Protein AF-0000000065977553 (afdb_homodimer)

Foldseek 3Di:
DPDPPPPPPPPPPPPPPPPPPPPPPPDPPPVPPVPCVVPPPPPLVCCQVVPPQPADQASPCRDRDNDNLPDADPCLQFWAWAAEPVGDIDIDGQWDDPDPVSNVQCSDNPRNNVDDDPPTCGNVVVRCVVVVVD/DDDPDDPDDDDPPPVPPPPPDPPDPPDDPDDPPVVCVVPPPPPLVCCQVVPPQPADQASPCRDRDNDNLPDADPCLQFWAWAAEPVGDIDIDGQWDDPDPVSNVQCSDNPRNNVDDDPPTCGNVVVRCVVVVVD

Solvent-accessible surface area (backbone atoms only — not comparable to full-atom values): 17201 Å² total; per-residue (Å²): 134,86,81,79,78,77,80,77,76,77,78,80,75,76,75,75,76,74,75,78,73,74,74,73,71,65,72,78,61,67,79,68,57,81,50,73,69,62,68,78,65,60,53,52,39,50,51,64,72,68,51,84,53,88,62,28,63,30,82,72,58,64,46,59,34,78,44,77,82,64,51,74,54,65,48,59,92,54,33,32,61,27,78,43,94,85,64,49,74,46,70,42,65,52,70,88,67,90,47,67,67,58,48,52,38,53,68,32,88,64,54,20,38,67,34,68,53,88,96,45,74,39,36,35,43,52,50,34,42,73,70,62,76,98,142,77,91,69,87,76,87,82,80,92,78,84,77,79,73,77,79,78,78,81,78,78,71,79,81,63,77,84,63,72,79,72,60,81,54,72,71,59,68,79,67,62,53,49,39,50,51,64,72,67,50,84,55,88,61,28,64,29,83,71,57,65,46,62,36,79,42,80,80,64,53,74,52,66,48,56,92,52,32,33,60,28,77,43,96,87,66,49,73,45,70,41,64,51,72,86,66,89,47,65,68,56,48,53,37,53,69,33,88,64,57,21,38,66,34,67,54,89,94,46,74,38,35,35,43,51,51,34,42,73,72,61,74,97

Organism: Kluyveromyces lactis (strain ATCC 8585 / CBS 2359 / DSM 70799 / NBRC 1267 / NRRL Y-1140 / WM37) (NCBI:txid284590)

InterPro domains:
  IPR034543 Long chronological lifespan protein 2 [PTHR38425] (20-133)
  IPR060592 Long chronological lifespan protein 2, C-terminal domain [PF28115] (56-96)

Secondary structure (DSSP, 8-state):
----------------------GGGGTTSTTT--S----SS--HHHHHHT---SSEE-TTT--EESSGGGPPPSSTTTEEEEE-TTS-EEEEEPPP-S-HHHHHHHHSTTHHHH---TTS-SHHHHHHHHTT--/----------------------TT--GGGTTT-------SS--HHHHHHT---SSEE-TTT--EESSGGGPPPSSTTTEEEEE-TTS-EEEEEPPP-S-HHHHHHHHSTTHHHH---TTS-SHHHHHHHHTT--

pLDDT: mean 77.38, std 27.21, range [27.7, 98.69]

Radius of gyration: 36.42 Å; Cα contacts (8 Å, |Δi|>4): 266; chains: 2; bounding box: 117×82×119 Å

Structure (mmCIF, N/CA/C/O backbone):
data_AF-0000000065977553-model_v1
#
loop_
_entity.i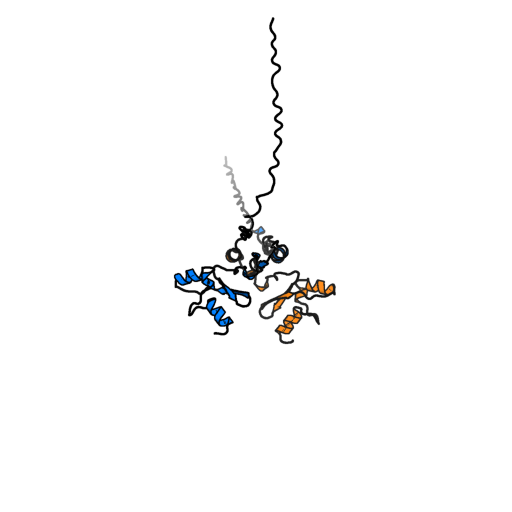d
_entity.type
_entity.pdbx_description
1 polymer 'Long chronological lifespan protein 2'
#
loop_
_atom_site.group_PDB
_atom_site.id
_atom_site.type_symbol
_atom_site.label_atom_id
_atom_site.label_alt_id
_atom_site.label_comp_id
_atom_site.label_asym_id
_atom_site.label_entity_id
_atom_site.label_seq_id
_atom_site.pdbx_PDB_ins_code
_atom_site.Cartn_x
_atom_site.Cartn_y
_atom_site.Cartn_z
_atom_site.occupancy
_atom_site.B_iso_or_equiv
_atom_site.auth_seq_id
_atom_site.auth_comp_id
_atom_site.auth_asym_id
_atom_site.auth_atom_id
_atom_site.pdbx_PDB_model_num
ATOM 1 N N . MET A 1 1 ? 97.188 47.031 -7.234 1 33.91 1 MET A N 1
ATOM 2 C CA . MET A 1 1 ? 95.75 47.125 -7.488 1 33.91 1 MET A CA 1
ATOM 3 C C . MET A 1 1 ? 95 46 -6.781 1 33.91 1 MET A C 1
ATOM 5 O O . MET A 1 1 ? 95.062 44.812 -7.172 1 33.91 1 MET A O 1
ATOM 9 N N . LYS A 1 2 ? 94.938 45.969 -5.398 1 43.47 2 LYS A N 1
ATOM 10 C CA . LYS A 1 2 ? 94.375 44.938 -4.551 1 43.47 2 LYS A CA 1
ATOM 11 C C . LYS A 1 2 ? 92.875 44.75 -4.875 1 43.47 2 LYS A C 1
ATOM 13 O O . LYS A 1 2 ? 92.125 45.719 -4.938 1 43.47 2 LYS A O 1
ATOM 18 N N . LEU A 1 3 ? 92.562 43.719 -5.641 1 39.66 3 LEU A N 1
ATOM 19 C CA . LEU A 1 3 ? 91.312 43.156 -6.109 1 39.66 3 LEU A CA 1
ATOM 20 C C . LEU A 1 3 ? 90.375 42.906 -4.945 1 39.66 3 LEU A C 1
ATOM 22 O O . LEU A 1 3 ? 90.688 42.25 -3.965 1 39.66 3 LEU A O 1
ATOM 26 N N . LEU A 1 4 ? 89.438 43.906 -4.598 1 44.91 4 LEU A N 1
ATOM 27 C CA . LEU A 1 4 ? 88.188 44.031 -3.863 1 44.91 4 LEU A CA 1
ATOM 28 C C . LEU A 1 4 ? 87.25 42.906 -4.227 1 44.91 4 LEU A C 1
ATOM 30 O O . LEU A 1 4 ? 86.75 42.844 -5.359 1 44.91 4 LEU A O 1
ATOM 34 N N . GLY A 1 5 ? 87.5 41.688 -3.842 1 38.62 5 GLY A N 1
ATOM 35 C CA . GLY A 1 5 ? 86.688 40.531 -4.098 1 38.62 5 GLY A CA 1
ATOM 36 C C . GLY A 1 5 ? 85.25 40.719 -3.615 1 38.62 5 GLY A C 1
ATOM 37 O O . GLY A 1 5 ? 85 41.094 -2.461 1 38.62 5 GLY A O 1
ATOM 38 N N . THR A 1 6 ? 84.312 41.188 -4.484 1 41.97 6 THR A N 1
ATOM 39 C CA . THR A 1 6 ? 82.875 41.438 -4.414 1 41.97 6 THR A CA 1
ATOM 40 C C . THR A 1 6 ? 82.125 40.188 -3.959 1 41.97 6 THR A C 1
ATOM 42 O O . THR A 1 6 ? 82.188 39.156 -4.621 1 41.97 6 THR A O 1
ATOM 45 N N . ILE A 1 7 ? 82 39.969 -2.654 1 42.94 7 ILE A N 1
ATOM 46 C CA . ILE A 1 7 ? 81.25 38.875 -2.031 1 42.94 7 ILE A CA 1
ATOM 47 C C . ILE A 1 7 ? 79.75 38.969 -2.418 1 42.94 7 ILE A C 1
ATOM 49 O O . ILE A 1 7 ? 79.062 39.938 -2.053 1 42.94 7 ILE A O 1
ATOM 53 N N . ILE A 1 8 ? 79.312 38.688 -3.705 1 42.16 8 ILE A N 1
ATOM 54 C CA . ILE A 1 8 ? 77.938 38.688 -4.18 1 42.16 8 ILE A CA 1
ATOM 55 C C . ILE A 1 8 ? 77.125 37.688 -3.367 1 42.16 8 ILE A C 1
ATOM 57 O O . ILE A 1 8 ? 77.375 36.469 -3.406 1 42.16 8 ILE A O 1
ATOM 61 N N . GLY A 1 9 ? 76.812 38 -2.107 1 39.59 9 GLY A N 1
ATOM 62 C CA . GLY A 1 9 ? 75.938 37.219 -1.246 1 39.59 9 GLY A CA 1
ATOM 63 C C . GLY A 1 9 ? 74.562 36.938 -1.863 1 39.59 9 GLY A C 1
ATOM 64 O O . GLY A 1 9 ? 73.75 37.844 -2.006 1 39.59 9 GLY A O 1
ATOM 65 N N . SER A 1 10 ? 74.5 36.125 -2.975 1 40.62 10 SER A N 1
ATOM 66 C CA . SER A 1 10 ? 73.188 35.812 -3.617 1 40.62 10 SER A CA 1
ATOM 67 C C . SER A 1 10 ? 72.188 35.25 -2.615 1 40.62 10 SER A C 1
ATOM 69 O O . SER A 1 10 ? 72.5 34.25 -1.946 1 40.62 10 SER A O 1
ATOM 71 N N . ALA A 1 11 ? 71.375 36.094 -2.039 1 42.19 11 ALA A N 1
ATOM 72 C CA . ALA A 1 11 ? 70.188 35.875 -1.213 1 42.19 11 ALA A CA 1
ATOM 73 C C . ALA A 1 11 ? 69.25 34.844 -1.861 1 42.19 11 ALA A C 1
ATOM 75 O O . ALA A 1 11 ? 68.688 35.125 -2.932 1 42.19 11 ALA A O 1
ATOM 76 N N . PHE A 1 12 ? 69.5 33.531 -1.722 1 39.47 12 PHE A N 1
ATOM 77 C CA . PHE A 1 12 ? 68.562 32.438 -2.096 1 39.47 12 PHE A CA 1
ATOM 78 C C . PHE A 1 12 ? 67.25 32.656 -1.462 1 39.47 12 PHE A C 1
ATOM 80 O O . PHE A 1 12 ? 67.062 32.531 -0.242 1 39.47 12 PHE A O 1
ATOM 87 N N . PHE A 1 13 ? 66.375 33.656 -1.94 1 39.5 13 PHE A N 1
ATOM 88 C CA . PHE A 1 13 ? 65 33.812 -1.607 1 39.5 13 PHE A CA 1
ATOM 89 C C . PHE A 1 13 ? 64.25 32.5 -1.765 1 39.5 13 PHE A C 1
ATOM 91 O O . PHE A 1 13 ? 64.062 32 -2.883 1 39.5 13 PHE A O 1
ATOM 98 N N . LEU A 1 14 ? 64.438 31.516 -0.852 1 37 14 LEU A N 1
ATOM 99 C CA . LEU A 1 14 ? 63.562 30.344 -0.766 1 37 14 LEU A CA 1
ATOM 100 C C . LEU A 1 14 ? 62.094 30.781 -0.677 1 37 14 LEU A C 1
ATOM 102 O O . LEU A 1 14 ? 61.688 31.375 0.318 1 37 14 LEU A O 1
ATOM 106 N N . GLN A 1 15 ? 61.5 31.344 -1.804 1 36.31 15 GLN A N 1
ATOM 107 C CA . GLN A 1 15 ? 60.062 31.562 -1.886 1 36.31 15 GLN A CA 1
ATOM 108 C C . GLN A 1 15 ? 59.281 30.328 -1.455 1 36.31 15 GLN A C 1
ATOM 110 O O . GLN A 1 15 ? 59.5 29.234 -2 1 36.31 15 GLN A O 1
ATOM 115 N N . ALA A 1 16 ? 59.062 30.172 -0.117 1 36.09 16 ALA A N 1
ATOM 116 C CA . ALA A 1 16 ? 58.094 29.234 0.432 1 36.09 16 ALA A CA 1
ATOM 117 C C . ALA A 1 16 ? 56.781 29.312 -0.344 1 36.09 16 ALA A C 1
ATOM 119 O O . ALA A 1 16 ? 56.156 30.375 -0.449 1 36.09 16 ALA A O 1
ATOM 120 N N . VAL A 1 17 ? 56.656 28.609 -1.509 1 36.22 17 VAL A N 1
ATOM 121 C CA . VAL A 1 17 ? 55.406 28.328 -2.17 1 36.22 17 VAL A CA 1
ATOM 122 C C . VAL A 1 17 ? 54.375 27.891 -1.135 1 36.22 17 VAL A C 1
ATOM 124 O O . VAL A 1 17 ? 54.5 26.844 -0.512 1 36.22 17 VAL A O 1
ATOM 127 N N . SER A 1 18 ? 53.844 28.828 -0.155 1 38.28 18 SER A N 1
ATOM 128 C CA . SER A 1 18 ? 52.625 28.531 0.61 1 38.28 18 SER A CA 1
ATOM 129 C C . SER A 1 18 ? 51.562 27.938 -0.277 1 38.28 18 SER A C 1
ATOM 131 O O . SER A 1 18 ? 51.094 28.578 -1.215 1 38.28 18 SER A O 1
ATOM 133 N N . GLY A 1 19 ? 51.719 26.672 -0.708 1 35 19 GLY A N 1
ATOM 134 C CA . GLY A 1 19 ? 50.594 25.969 -1.286 1 35 19 GLY A CA 1
ATOM 135 C C . GLY A 1 19 ? 49.312 26.156 -0.487 1 35 19 GLY A C 1
ATOM 136 O O . GLY A 1 19 ? 49.25 25.766 0.685 1 35 19 GLY A O 1
ATOM 137 N N . PHE A 1 20 ? 48.656 27.391 -0.553 1 35.47 20 PHE A N 1
ATOM 138 C CA . PHE A 1 20 ? 47.25 27.594 -0.204 1 35.47 20 PHE A CA 1
ATOM 139 C C . PHE A 1 20 ? 46.406 26.391 -0.586 1 35.47 20 PHE A C 1
ATOM 141 O O . PHE A 1 20 ? 46.156 26.156 -1.768 1 35.47 20 PHE A O 1
ATOM 148 N N . PHE A 1 21 ? 46.625 25.172 -0.018 1 31.55 21 PHE A N 1
ATOM 149 C CA . PHE A 1 21 ? 45.625 24.109 -0.1 1 31.55 21 PHE A CA 1
ATOM 150 C C . PHE A 1 21 ? 44.25 24.656 0.228 1 31.55 21 PHE A C 1
ATOM 152 O O . PHE A 1 21 ? 44.094 25.391 1.196 1 31.55 21 PHE A O 1
ATOM 159 N N . PHE A 1 22 ? 43.344 24.844 -0.756 1 35 22 PHE A N 1
ATOM 160 C CA . PHE A 1 22 ? 41.906 24.984 -0.98 1 35 22 PHE A CA 1
ATOM 161 C C . PHE A 1 22 ? 41.094 24.156 0.017 1 35 22 PHE A C 1
ATOM 163 O O . PHE A 1 22 ? 39.906 23.984 -0.132 1 35 22 PHE A O 1
ATOM 170 N N . ASP A 1 23 ? 41.719 23.625 1.08 1 35.94 23 ASP A N 1
ATOM 171 C CA . ASP A 1 23 ? 40.812 22.672 1.679 1 35.94 23 ASP A CA 1
ATOM 172 C C . ASP A 1 23 ? 39.594 23.375 2.291 1 35.94 23 ASP A C 1
ATOM 174 O O . ASP A 1 23 ? 38.875 22.797 3.098 1 35.94 23 ASP A O 1
ATOM 178 N N . SER A 1 24 ? 39.562 24.75 2.383 1 36.59 24 SER A N 1
ATOM 179 C CA . SER A 1 24 ? 38.562 25.391 3.238 1 36.59 24 SER A CA 1
ATOM 180 C C . SER A 1 24 ? 37.188 24.859 2.932 1 36.59 24 SER A C 1
ATOM 182 O O . SER A 1 24 ? 36.219 25.141 3.678 1 36.59 24 SER A O 1
ATOM 184 N N . GLY A 1 25 ? 36.875 24.844 1.658 1 34.84 25 GLY A N 1
ATOM 185 C CA . GLY A 1 25 ? 35.438 25 1.343 1 34.84 25 GLY A CA 1
ATOM 186 C C . GLY A 1 25 ? 34.594 23.875 1.869 1 34.84 25 GLY A C 1
ATOM 187 O O . GLY A 1 25 ? 33.375 23.859 1.652 1 34.84 25 GLY A O 1
ATOM 188 N N . HIS A 1 26 ? 35.156 22.688 2.035 1 34.81 26 HIS A N 1
ATOM 189 C CA . HIS A 1 26 ? 34.219 21.578 1.969 1 34.81 26 HIS A CA 1
ATOM 190 C C . HIS A 1 26 ? 33.281 21.578 3.16 1 34.81 26 HIS A C 1
ATOM 192 O O . HIS A 1 26 ? 32.312 20.828 3.193 1 34.81 26 HIS A O 1
ATOM 198 N N . GLN A 1 27 ? 33.75 22.047 4.328 1 34.47 27 GLN A N 1
ATOM 199 C CA . GLN A 1 27 ? 33.062 21.344 5.414 1 34.47 27 GLN A CA 1
ATOM 200 C C . GLN A 1 27 ? 31.594 21.719 5.473 1 34.47 27 GLN A C 1
ATOM 202 O O . GLN A 1 27 ? 30.828 21.109 6.227 1 34.47 27 GLN A O 1
ATOM 207 N N . ASN A 1 28 ? 31.328 23 5.395 1 34.53 28 ASN A N 1
ATOM 208 C CA . ASN A 1 28 ? 30.031 23.406 5.938 1 34.53 28 ASN A CA 1
ATOM 209 C C . ASN A 1 28 ? 28.875 22.75 5.18 1 34.53 28 ASN A C 1
ATOM 211 O O . ASN A 1 28 ? 27.719 23.016 5.465 1 34.53 28 ASN A O 1
ATOM 215 N N . ARG A 1 29 ? 29.031 22.562 3.846 1 32.25 29 ARG A N 1
ATOM 216 C CA . ARG A 1 29 ? 27.828 22.438 3.047 1 32.25 29 ARG A CA 1
ATOM 217 C C . ARG A 1 29 ? 27.016 21.203 3.438 1 32.25 29 ARG A C 1
ATOM 219 O O . ARG A 1 29 ? 25.906 21 2.941 1 32.25 29 ARG A O 1
ATOM 226 N N . GLN A 1 30 ? 27.719 20.109 3.814 1 33.44 30 GLN A N 1
ATOM 227 C CA . GLN A 1 30 ? 27 18.875 3.479 1 33.44 30 GLN A CA 1
ATOM 228 C C . GLN A 1 30 ? 25.75 18.719 4.332 1 33.44 30 GLN A C 1
ATOM 230 O O . GLN A 1 30 ? 25.062 17.703 4.258 1 33.44 30 GLN A O 1
ATOM 235 N N . GLN A 1 31 ? 25.766 19.281 5.531 1 33.59 31 GLN A N 1
ATOM 236 C CA . GLN A 1 31 ? 24.609 18.828 6.309 1 33.59 31 GLN A CA 1
ATOM 237 C C . GLN A 1 31 ? 23.297 19.281 5.691 1 33.59 31 GLN A C 1
ATOM 239 O O . GLN A 1 31 ? 22.234 19.078 6.262 1 33.59 31 GLN A O 1
ATOM 244 N N . GLN A 1 32 ? 23.297 20.469 4.965 1 33.66 32 GLN A N 1
ATOM 245 C CA . GLN A 1 32 ? 22 20.984 4.562 1 33.66 32 GLN A CA 1
ATOM 246 C C . GLN A 1 32 ? 21.203 19.953 3.76 1 33.66 32 GLN A C 1
ATOM 248 O O . GLN A 1 32 ? 19.984 20.047 3.66 1 33.66 32 GLN A O 1
ATOM 253 N N . GLN A 1 33 ? 21.875 19.297 2.699 1 33.47 33 GLN A N 1
ATOM 254 C CA . GLN A 1 33 ? 21.234 18.859 1.472 1 33.47 33 GLN A CA 1
ATOM 255 C C . GLN A 1 33 ? 20.25 17.719 1.747 1 33.47 33 GLN A C 1
ATOM 257 O O . GLN A 1 33 ? 19.703 17.125 0.815 1 33.47 33 GLN A O 1
ATOM 262 N N . GLN A 1 34 ? 20.594 16.891 2.693 1 34.84 34 GLN A N 1
ATOM 263 C CA . GLN A 1 34 ? 19.672 15.812 2.355 1 34.84 34 GLN A CA 1
ATOM 264 C C . GLN A 1 34 ? 18.234 16.328 2.262 1 34.84 34 GLN A C 1
ATOM 266 O O . GLN A 1 34 ? 17.484 16.281 3.244 1 34.84 34 GLN A O 1
ATOM 271 N N . GLN A 1 35 ? 18.031 17.562 2.068 1 34.22 35 GLN A N 1
ATOM 272 C CA . GLN A 1 35 ? 16.734 17.984 1.539 1 34.22 35 GLN A CA 1
ATOM 273 C C . GLN A 1 35 ? 16.141 16.922 0.613 1 34.22 35 GLN A C 1
ATOM 275 O O . GLN A 1 35 ? 16.812 16.469 -0.314 1 34.22 35 GLN A O 1
ATOM 280 N N . GLN A 1 36 ? 15.367 16.016 1.064 1 36.38 36 GLN A N 1
ATOM 281 C CA . GLN A 1 36 ? 14.547 15.242 0.138 1 36.38 36 GLN A CA 1
ATOM 282 C C . GLN A 1 36 ? 14.336 15.992 -1.17 1 36.38 36 GLN A C 1
ATOM 284 O O . GLN A 1 36 ? 13.562 16.953 -1.222 1 36.38 36 GLN A O 1
ATOM 289 N N . GLN A 1 37 ? 15.25 16.578 -1.85 1 39.16 37 GLN A N 1
ATOM 290 C CA . GLN A 1 37 ? 15.164 16.891 -3.271 1 39.16 37 GLN A CA 1
ATOM 291 C C . GLN A 1 37 ? 14.172 15.984 -3.982 1 39.16 37 GLN A C 1
ATOM 293 O O . GLN A 1 37 ? 14.57 15.102 -4.75 1 39.16 37 GLN A O 1
ATOM 298 N N . GLN A 1 38 ? 13.422 15.328 -3.262 1 40.41 38 GLN A N 1
ATOM 299 C CA . GLN A 1 38 ? 12.461 14.539 -4.031 1 40.41 38 GLN A CA 1
ATOM 300 C C . GLN A 1 38 ? 12.008 15.289 -5.281 1 40.41 38 GLN A C 1
ATOM 302 O O . GLN A 1 38 ? 11.742 16.5 -5.223 1 40.41 38 GLN A O 1
ATOM 307 N N . ARG A 1 39 ? 12.586 15.141 -6.477 1 39.62 39 ARG A N 1
ATOM 308 C CA . ARG A 1 39 ? 12.016 15.5 -7.77 1 39.62 39 ARG A CA 1
ATOM 309 C C . ARG A 1 39 ? 10.586 15.992 -7.613 1 39.62 39 ARG A C 1
ATOM 311 O O . ARG A 1 39 ? 9.82 15.461 -6.805 1 39.62 39 ARG A O 1
ATOM 318 N N . ASP A 1 40 ? 10.227 17.219 -7.789 1 45.25 40 ASP A N 1
ATOM 319 C CA . ASP A 1 40 ? 8.969 17.953 -7.766 1 45.25 40 ASP A CA 1
ATOM 320 C C . ASP A 1 40 ? 7.809 17.062 -8.219 1 45.25 40 ASP A C 1
ATOM 322 O O . ASP A 1 40 ? 6.855 17.531 -8.836 1 45.25 40 ASP A O 1
ATOM 326 N N . VAL A 1 41 ? 8.055 15.812 -8.656 1 54.5 41 VAL A N 1
ATOM 327 C CA . VAL A 1 41 ? 6.766 15.156 -8.852 1 54.5 41 VAL A CA 1
ATOM 328 C C . VAL A 1 41 ? 5.887 15.367 -7.621 1 54.5 41 VAL A C 1
ATOM 330 O O . VAL A 1 41 ? 6.363 15.305 -6.484 1 54.5 41 VAL A O 1
ATOM 333 N N . GLY A 1 42 ? 4.973 16.281 -7.77 1 69.69 42 GLY A N 1
ATOM 334 C CA . GLY A 1 42 ? 4.023 16.5 -6.688 1 69.69 42 GLY A CA 1
ATOM 335 C C . GLY A 1 42 ? 3.941 15.328 -5.73 1 69.69 42 GLY A C 1
ATOM 336 O O . GLY A 1 42 ? 4.383 14.219 -6.051 1 69.69 42 GLY A O 1
ATOM 337 N N . SER A 1 43 ? 3.828 15.539 -4.441 1 88.31 43 SER A N 1
ATOM 338 C CA . SER A 1 43 ? 3.609 14.5 -3.441 1 88.31 43 SER A CA 1
ATOM 339 C C . SER A 1 43 ? 2.625 13.445 -3.943 1 88.31 43 SER A C 1
ATOM 341 O O . SER A 1 43 ? 1.837 13.711 -4.852 1 88.31 43 SER A O 1
ATOM 343 N N . TYR A 1 44 ? 2.895 12.273 -3.555 1 93.12 44 TYR A N 1
ATOM 344 C CA . TYR A 1 44 ? 1.938 11.211 -3.848 1 93.12 44 TYR A CA 1
ATOM 345 C C . TYR A 1 44 ? 0.506 11.703 -3.662 1 93.12 44 TYR A C 1
ATOM 347 O O . TYR A 1 44 ? -0.345 11.492 -4.527 1 93.12 44 TYR A O 1
ATOM 355 N N . GLN A 1 45 ? 0.327 12.375 -2.574 1 94.81 45 GLN A N 1
ATOM 356 C CA . GLN A 1 45 ? -1.01 12.891 -2.293 1 94.81 45 GLN A CA 1
ATOM 357 C C . GLN A 1 45 ? -1.505 13.789 -3.422 1 94.81 45 GLN A C 1
ATOM 359 O O . GLN A 1 45 ? -2.648 13.664 -3.867 1 94.81 45 GLN A O 1
ATOM 364 N N . GLN A 1 46 ? -0.685 14.695 -3.82 1 93.75 46 GLN A N 1
ATOM 365 C CA . GLN A 1 46 ? -1.072 15.617 -4.883 1 93.75 46 GLN A CA 1
ATOM 366 C C . GLN A 1 46 ? -1.351 14.875 -6.184 1 93.75 46 GLN A C 1
ATOM 368 O O . GLN A 1 46 ? -2.35 15.141 -6.855 1 93.75 46 GLN A O 1
ATOM 373 N N . MET A 1 47 ? -0.472 13.961 -6.457 1 92.5 47 MET A N 1
ATOM 374 C CA . MET A 1 47 ? -0.658 13.188 -7.68 1 92.5 47 MET A CA 1
ATOM 375 C C . MET A 1 47 ? -1.949 12.375 -7.613 1 92.5 47 MET A C 1
ATOM 377 O O . MET A 1 47 ? -2.67 12.266 -8.609 1 92.5 47 MET A O 1
ATOM 381 N N . PHE A 1 48 ? 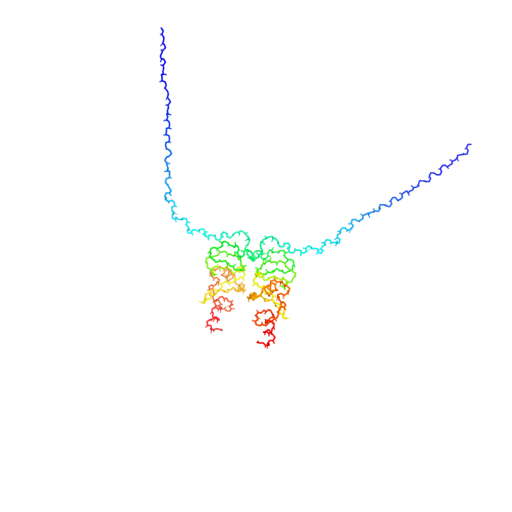-2.203 11.891 -6.473 1 94.56 48 PHE A N 1
ATOM 382 C CA . PHE A 1 48 ? -3.383 11.055 -6.273 1 94.56 48 PHE A CA 1
ATOM 383 C C . PHE A 1 48 ? -4.656 11.891 -6.348 1 94.56 48 PHE A C 1
ATOM 385 O O . PHE A 1 48 ? -5.617 11.516 -7.016 1 94.56 48 PHE A O 1
ATOM 392 N N . LEU A 1 49 ? -4.66 13.016 -5.707 1 94.06 49 LEU A N 1
ATOM 393 C CA . LEU A 1 49 ? -5.871 13.82 -5.586 1 94.06 49 LEU A CA 1
ATOM 394 C C . LEU A 1 49 ? -6.109 14.633 -6.852 1 94.06 49 LEU A C 1
ATOM 396 O O . LEU A 1 49 ? -7.258 14.922 -7.203 1 94.06 49 LEU A O 1
ATOM 400 N N . ASP A 1 50 ? -5.117 14.961 -7.594 1 92 50 ASP A N 1
ATOM 401 C CA . ASP A 1 50 ? -5.25 15.82 -8.766 1 92 50 ASP A CA 1
ATOM 402 C C . ASP A 1 50 ? -5.242 14.992 -10.055 1 92 50 ASP A C 1
ATOM 404 O O . ASP A 1 50 ? -5.164 15.555 -11.148 1 92 50 ASP A O 1
ATOM 408 N N . ASN A 1 51 ? -5.41 13.781 -9.891 1 91.69 51 ASN A N 1
ATOM 409 C CA . ASN A 1 51 ? -5.363 12.953 -11.094 1 91.69 51 ASN A CA 1
ATOM 410 C C . ASN A 1 51 ? -6.582 13.172 -11.977 1 91.69 51 ASN A C 1
ATOM 412 O O . ASN A 1 51 ? -7.625 13.633 -11.508 1 91.69 51 ASN A O 1
ATOM 416 N N . ASP A 1 52 ? -6.504 12.898 -13.195 1 93.25 52 ASP A N 1
ATOM 417 C CA . ASP A 1 52 ? -7.605 13.055 -14.141 1 93.25 52 ASP A CA 1
ATOM 418 C C . ASP A 1 52 ? -8.164 11.695 -14.562 1 93.25 52 ASP A C 1
ATOM 420 O O . ASP A 1 52 ? -8.711 11.555 -15.656 1 93.25 52 ASP A O 1
ATOM 424 N N . CYS A 1 53 ? -7.949 10.805 -13.727 1 95.44 53 CYS A N 1
ATOM 425 C CA . CYS A 1 53 ? -8.422 9.469 -14.07 1 95.44 53 CYS A CA 1
ATOM 426 C C . CYS A 1 53 ? -9.938 9.383 -13.969 1 95.44 53 CYS A C 1
ATOM 428 O O . CYS A 1 53 ? -10.5 9.539 -12.891 1 95.44 53 CYS A O 1
ATOM 430 N N . PRO A 1 54 ? -10.648 9.133 -14.93 1 95.88 54 PRO A N 1
ATOM 431 C CA . PRO A 1 54 ? -12.109 9.172 -14.906 1 95.88 54 PRO A CA 1
ATOM 432 C C . PRO A 1 54 ? -12.719 7.945 -14.227 1 95.88 54 PRO A C 1
ATOM 434 O O . PRO A 1 54 ? -13.891 7.969 -13.844 1 95.88 54 PRO A O 1
ATOM 437 N N . HIS A 1 55 ? -11.977 6.879 -14.125 1 94.94 55 HIS A N 1
ATOM 438 C CA . HIS A 1 55 ? -12.516 5.656 -13.547 1 94.94 55 HIS A CA 1
ATOM 439 C C . HIS A 1 55 ? -11.789 5.297 -12.25 1 94.94 55 HIS A C 1
ATOM 441 O O . HIS A 1 55 ? -12.047 5.898 -11.203 1 94.94 55 HIS A O 1
ATOM 447 N N . TYR A 1 56 ? -10.883 4.375 -12.312 1 94.81 56 TYR A N 1
ATOM 448 C CA . TYR A 1 56 ? -10.242 3.939 -11.078 1 94.81 56 TYR A CA 1
ATOM 449 C C . TYR A 1 56 ? -8.742 4.18 -11.117 1 94.81 56 TYR A C 1
ATOM 451 O O . TYR A 1 56 ? -8.055 3.695 -12.023 1 94.81 56 TYR A O 1
ATOM 459 N N . LEU A 1 57 ? -8.219 4.875 -10.195 1 95.88 57 LEU A N 1
ATOM 460 C CA . LEU A 1 57 ? -6.789 5.09 -10.023 1 95.88 57 LEU A CA 1
ATOM 461 C C . LEU A 1 57 ? -6.195 4.047 -9.078 1 95.88 57 LEU A C 1
ATOM 463 O O . LEU A 1 57 ? -6.613 3.934 -7.926 1 95.88 57 LEU A O 1
ATOM 467 N N . CYS A 1 58 ? -5.246 3.295 -9.523 1 95.69 58 CYS A N 1
ATOM 468 C CA . CYS A 1 58 ? -4.609 2.283 -8.688 1 95.69 58 CYS A CA 1
ATOM 469 C C . CYS A 1 58 ? -3.742 2.93 -7.613 1 95.69 58 CYS A C 1
ATOM 471 O O .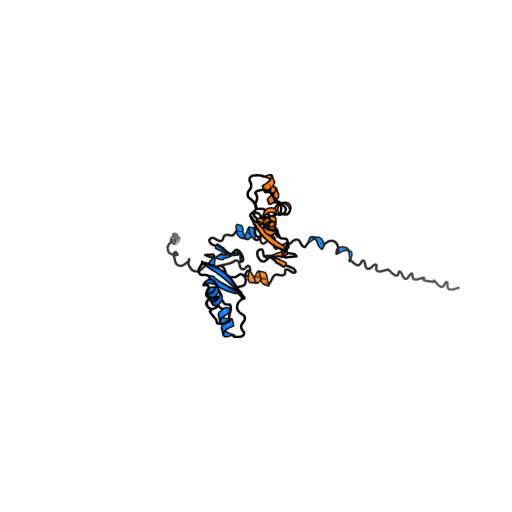 CYS A 1 58 ? -2.768 3.615 -7.926 1 95.69 58 CYS A O 1
ATOM 473 N N . PRO A 1 59 ? -3.969 2.631 -6.414 1 94.12 59 PRO A N 1
ATOM 474 C CA . PRO A 1 59 ? -3.316 3.414 -5.363 1 94.12 59 PRO A CA 1
ATOM 475 C C . PRO A 1 59 ? -1.812 3.16 -5.281 1 94.12 59 PRO A C 1
ATOM 477 O O . PRO A 1 59 ? -1.053 4.047 -4.891 1 94.12 59 PRO A O 1
ATOM 480 N N . GLN A 1 60 ? -1.373 1.998 -5.617 1 93.25 60 GLN A N 1
ATOM 481 C CA . GLN A 1 60 ? 0.045 1.685 -5.48 1 93.25 60 GLN A CA 1
ATOM 482 C C . GLN A 1 60 ? 0.828 2.123 -6.715 1 93.25 60 GLN A C 1
ATOM 484 O O . GLN A 1 60 ? 1.931 2.664 -6.594 1 93.25 60 GLN A O 1
ATOM 489 N N . THR A 1 61 ? 0.247 1.942 -7.84 1 93.88 61 THR A N 1
ATOM 490 C CA . THR A 1 61 ? 0.99 2.146 -9.078 1 93.88 61 THR A CA 1
ATOM 491 C C . THR A 1 61 ? 0.572 3.451 -9.75 1 93.88 61 THR A C 1
ATOM 493 O O . THR A 1 61 ? 1.25 3.932 -10.664 1 93.88 61 THR A O 1
ATOM 496 N N . LEU A 1 62 ? -0.562 4.039 -9.352 1 92.81 62 LEU A N 1
ATOM 497 C CA . LEU A 1 62 ? -1.164 5.254 -9.883 1 92.81 62 LEU A CA 1
ATOM 498 C C . LEU A 1 62 ? -1.541 5.07 -11.352 1 92.81 62 LEU A C 1
ATOM 500 O O . LEU A 1 62 ? -1.616 6.043 -12.102 1 92.81 62 LEU A O 1
ATOM 504 N N . ASP A 1 63 ? -1.751 3.787 -11.727 1 93.31 63 ASP A N 1
ATOM 505 C CA . ASP A 1 63 ? -2.295 3.514 -13.055 1 93.31 63 ASP A CA 1
ATOM 506 C C . ASP A 1 63 ? -3.781 3.857 -13.117 1 93.31 63 ASP A C 1
ATOM 508 O O . ASP A 1 63 ? -4.527 3.592 -12.172 1 93.31 63 ASP A O 1
ATOM 512 N N . CYS A 1 64 ? -4.152 4.473 -14.203 1 96 64 CYS A N 1
ATOM 513 C CA . CYS A 1 64 ? -5.566 4.734 -14.445 1 96 64 CYS A CA 1
ATOM 514 C C . CYS A 1 64 ? -6.215 3.592 -15.219 1 96 64 CYS A C 1
ATOM 516 O O . CYS A 1 64 ? -5.895 3.367 -16.391 1 96 64 CYS A O 1
ATOM 518 N N . VAL A 1 65 ? -7.172 2.881 -14.594 1 94.88 65 VAL A N 1
ATOM 519 C CA . VAL A 1 65 ? -7.781 1.696 -15.195 1 94.88 65 VAL A CA 1
ATOM 520 C C . VAL A 1 65 ? -9.305 1.818 -15.148 1 94.88 65 VAL A C 1
ATOM 522 O O . VAL A 1 65 ? -9.836 2.805 -14.633 1 94.88 65 VAL A O 1
ATOM 525 N N . ARG A 1 66 ? -9.961 0.876 -15.727 1 95.31 66 ARG A N 1
ATOM 526 C CA . ARG A 1 66 ? -11.414 0.929 -15.773 1 95.31 66 ARG A CA 1
ATOM 527 C C . ARG A 1 66 ? -12.023 0.562 -14.422 1 95.31 66 ARG A C 1
ATOM 529 O O . ARG A 1 66 ? -12.977 1.199 -13.969 1 95.31 66 ARG A O 1
ATOM 536 N N . GLN A 1 67 ? -11.508 -0.518 -13.852 1 93.75 67 GLN A N 1
ATOM 537 C CA . GLN A 1 67 ? -12.016 -0.974 -12.562 1 93.75 67 GLN A CA 1
ATOM 538 C C . GLN A 1 67 ? -10.891 -1.503 -11.68 1 93.75 67 GLN A C 1
ATOM 540 O O . GLN A 1 67 ? -9.82 -1.858 -12.18 1 93.75 67 GLN A O 1
ATOM 545 N N . LYS A 1 68 ? -11.086 -1.583 -10.367 1 93.88 68 LYS A N 1
ATOM 546 C CA . LYS A 1 68 ? -10.109 -1.953 -9.344 1 93.88 68 LYS A CA 1
ATOM 547 C C . LYS A 1 68 ? -9.391 -3.248 -9.703 1 93.88 68 LYS A C 1
ATOM 549 O O . LYS A 1 68 ? -8.18 -3.365 -9.523 1 93.88 68 LYS A O 1
ATOM 554 N N . SER A 1 69 ? -10.156 -4.195 -10.281 1 91.5 69 SER A N 1
ATOM 555 C CA . SER A 1 69 ? -9.578 -5.504 -10.578 1 91.5 69 SER A CA 1
ATOM 556 C C . SER A 1 69 ? -8.594 -5.418 -11.742 1 91.5 69 SER A C 1
ATOM 558 O O . SER A 1 69 ? -7.816 -6.348 -11.969 1 91.5 69 SER A O 1
ATOM 560 N N . ASP A 1 70 ? -8.578 -4.285 -12.469 1 92 70 ASP A N 1
ATOM 561 C CA . ASP A 1 70 ? -7.699 -4.113 -13.625 1 92 70 ASP A CA 1
ATOM 562 C C . ASP A 1 70 ? -6.316 -3.633 -13.188 1 92 70 ASP A C 1
ATOM 564 O O . ASP A 1 70 ? -5.383 -3.605 -13.992 1 92 70 ASP A O 1
ATOM 568 N N . CYS A 1 71 ? -6.168 -3.291 -11.992 1 94 71 CYS A N 1
ATOM 569 C CA . CYS A 1 71 ? -4.852 -2.889 -11.508 1 94 71 CYS A CA 1
ATOM 570 C C . CYS A 1 71 ? -3.861 -4.043 -11.594 1 94 71 CYS A C 1
ATOM 572 O O . CYS A 1 71 ? -4.168 -5.164 -11.188 1 94 71 CYS A O 1
ATOM 574 N N . ALA A 1 72 ? -2.68 -3.756 -12.086 1 93.56 72 ALA A N 1
ATOM 575 C CA . ALA A 1 72 ? -1.608 -4.75 -12.078 1 93.56 72 ALA A CA 1
ATOM 576 C C . ALA A 1 72 ? -0.97 -4.855 -10.695 1 93.56 72 ALA A C 1
ATOM 578 O O . ALA A 1 72 ? -1.123 -3.957 -9.859 1 93.56 72 ALA A O 1
ATOM 579 N N . CYS A 1 73 ? -0.334 -6.027 -10.477 1 96.88 73 CYS A N 1
ATOM 580 C CA . CYS A 1 73 ? 0.555 -6.078 -9.32 1 96.88 73 CYS A CA 1
ATOM 581 C C . CYS A 1 73 ? 1.682 -5.062 -9.453 1 96.88 73 CYS A C 1
ATOM 583 O O . CYS A 1 73 ? 2.133 -4.773 -10.562 1 96.88 73 CYS A O 1
ATOM 585 N N . PRO A 1 74 ? 2.152 -4.539 -8.336 1 96 74 PRO A N 1
ATOM 586 C CA . PRO A 1 74 ? 3.242 -3.561 -8.406 1 96 74 PRO A CA 1
ATOM 587 C C . PRO A 1 74 ? 4.516 -4.137 -9.008 1 96 74 PRO A C 1
ATOM 589 O O . PRO A 1 74 ? 5.293 -3.408 -9.633 1 96 74 PRO A O 1
ATOM 592 N N . PHE A 1 75 ? 4.715 -5.461 -8.828 1 96.06 75 PHE A N 1
ATOM 593 C CA . PHE A 1 75 ? 5.887 -6.133 -9.383 1 96.06 75 PHE A CA 1
ATOM 594 C C . PHE A 1 75 ? 5.469 -7.309 -10.258 1 96.06 75 PHE A C 1
ATOM 596 O O . PHE A 1 75 ? 5.746 -8.461 -9.93 1 96.06 75 PHE A O 1
ATOM 603 N N . PRO A 1 76 ? 4.973 -6.953 -11.438 1 95.31 76 PRO A N 1
ATOM 604 C CA . PRO A 1 76 ? 4.367 -8 -12.266 1 95.31 76 PRO A CA 1
ATOM 605 C C . PRO A 1 76 ? 5.387 -9.016 -12.773 1 95.31 76 PRO A C 1
ATOM 607 O O . PRO A 1 76 ? 5.023 -10.148 -13.102 1 95.31 76 PRO A O 1
ATOM 610 N N . ASN A 1 77 ? 6.641 -8.664 -12.758 1 94.75 77 ASN A N 1
ATOM 611 C CA . ASN A 1 77 ? 7.641 -9.602 -13.258 1 94.75 77 ASN A CA 1
ATOM 612 C C . ASN A 1 77 ? 7.938 -10.703 -12.25 1 94.75 77 ASN A C 1
ATOM 614 O O . ASN A 1 77 ? 8.484 -11.75 -12.602 1 94.75 77 ASN A O 1
ATOM 618 N N . SER A 1 78 ? 7.555 -10.484 -11.031 1 96.5 78 SER A N 1
ATOM 619 C CA . SER A 1 78 ? 7.875 -11.469 -10 1 96.5 78 SER A CA 1
ATOM 620 C C . SER A 1 78 ? 6.621 -11.914 -9.258 1 96.5 78 SER A C 1
ATOM 622 O O . SER A 1 78 ? 6.703 -12.703 -8.312 1 96.5 78 SER A O 1
ATOM 624 N N . GLN A 1 79 ? 5.465 -11.438 -9.68 1 97.75 79 GLN A N 1
ATOM 625 C CA . GLN A 1 79 ? 4.25 -11.711 -8.922 1 97.75 79 GLN A CA 1
ATOM 626 C C . GLN A 1 79 ? 3.178 -12.328 -9.812 1 97.75 79 GLN A C 1
ATOM 628 O O . GLN A 1 79 ? 3.146 -12.086 -11.023 1 97.75 79 GLN A O 1
ATOM 633 N N . LEU A 1 80 ? 2.348 -13.164 -9.18 1 97.56 80 LEU A N 1
ATOM 634 C CA . LEU A 1 80 ? 1.098 -13.648 -9.75 1 97.56 80 LEU A CA 1
ATOM 635 C C . LEU A 1 80 ? -0.092 -12.875 -9.188 1 97.56 80 LEU A C 1
ATOM 637 O O . LEU A 1 80 ? -0.186 -12.664 -7.977 1 97.56 80 LEU A O 1
ATOM 641 N N . LYS A 1 81 ? -0.866 -12.398 -10.102 1 97.38 81 LYS A N 1
ATOM 642 C CA . LYS A 1 81 ? -2.111 -11.742 -9.711 1 97.38 81 LYS A CA 1
ATOM 643 C C . LYS A 1 81 ? -3.25 -12.758 -9.602 1 97.38 81 LYS A C 1
ATOM 645 O O . LYS A 1 81 ? -3.701 -13.305 -10.602 1 97.38 81 LYS A O 1
ATOM 650 N N . CYS A 1 82 ? -3.727 -12.992 -8.406 1 98.12 82 CYS A N 1
ATOM 651 C CA . CYS A 1 82 ? -4.766 -13.977 -8.156 1 98.12 82 CYS A CA 1
ATOM 652 C C . CYS A 1 82 ? -6.094 -13.305 -7.824 1 98.12 82 CYS A C 1
ATOM 654 O O . CYS A 1 82 ? -6.172 -12.5 -6.895 1 98.12 82 CYS A O 1
ATOM 656 N N . ASN A 1 83 ? -7.07 -13.617 -8.609 1 95 83 ASN A N 1
ATOM 657 C CA . ASN A 1 83 ? -8.422 -13.133 -8.359 1 95 83 ASN A CA 1
ATOM 658 C C . ASN A 1 83 ? -9.195 -14.07 -7.438 1 95 83 ASN A C 1
ATOM 660 O O . ASN A 1 83 ? -9.312 -15.266 -7.715 1 95 83 ASN A O 1
ATOM 664 N N . LEU A 1 84 ? -9.719 -13.492 -6.414 1 95.31 84 LEU A N 1
ATOM 665 C CA . LEU A 1 84 ? -10.508 -14.281 -5.48 1 95.31 84 LEU A CA 1
ATOM 666 C C . LEU A 1 84 ? -11.992 -14.188 -5.809 1 95.31 84 LEU A C 1
ATOM 668 O O . LEU A 1 84 ? -12.43 -13.234 -6.457 1 95.31 84 LEU A O 1
ATOM 672 N N . PRO A 1 85 ? -12.727 -15.164 -5.34 1 93.56 85 PRO A N 1
ATOM 673 C CA . PRO A 1 85 ? -14.156 -15.203 -5.66 1 93.56 85 PRO A CA 1
ATOM 674 C C . PRO A 1 85 ? -14.914 -14 -5.109 1 93.56 85 PRO A C 1
ATOM 676 O O . PRO A 1 85 ? -15.969 -13.633 -5.641 1 93.56 85 PRO A O 1
ATOM 679 N N . ASN A 1 86 ? -14.461 -13.391 -4.098 1 93.62 86 ASN A N 1
ATOM 680 C CA . ASN A 1 86 ? -15.156 -12.25 -3.506 1 93.62 86 ASN A CA 1
ATOM 681 C C . ASN A 1 86 ? -14.797 -10.945 -4.211 1 93.62 86 ASN A C 1
ATOM 683 O O . ASN A 1 86 ? -15.164 -9.867 -3.748 1 93.62 86 ASN A O 1
ATOM 687 N N . GLY A 1 87 ? -13.984 -11.023 -5.207 1 90.81 87 GLY A N 1
ATOM 688 C CA . GLY A 1 87 ? -13.656 -9.844 -5.996 1 90.81 87 GLY A CA 1
ATOM 689 C C . GLY A 1 87 ? -12.305 -9.242 -5.637 1 90.81 87 GLY A C 1
ATOM 690 O O . GLY A 1 87 ? -11.805 -8.367 -6.34 1 90.81 87 GLY A O 1
ATOM 691 N N . GLN A 1 88 ? -11.781 -9.742 -4.543 1 92.69 88 GLN A N 1
ATOM 692 C CA . GLN A 1 88 ? -10.477 -9.234 -4.133 1 92.69 88 GLN A CA 1
ATOM 693 C C . GLN A 1 88 ? -9.359 -9.812 -5.004 1 92.69 88 GLN A C 1
ATOM 695 O O . GLN A 1 88 ? -9.508 -10.906 -5.562 1 92.69 88 GLN A O 1
ATOM 700 N N . VAL A 1 89 ? -8.352 -8.984 -5.191 1 95.19 89 VAL A N 1
ATOM 701 C CA . VAL A 1 89 ? -7.16 -9.422 -5.914 1 95.19 89 VAL A CA 1
ATOM 702 C C . VAL A 1 89 ? -5.973 -9.477 -4.957 1 95.19 89 VAL A C 1
ATOM 704 O O . VAL A 1 89 ? -5.777 -8.578 -4.137 1 95.19 89 VAL A O 1
ATOM 707 N N . ILE A 1 90 ? -5.254 -10.562 -5.035 1 96.69 90 ILE A N 1
ATOM 708 C CA . ILE A 1 90 ? -4.043 -10.664 -4.23 1 96.69 90 ILE A CA 1
ATOM 709 C C . ILE A 1 90 ? -2.842 -10.914 -5.137 1 96.69 90 ILE A C 1
ATOM 711 O O . ILE A 1 90 ? -2.943 -11.648 -6.125 1 96.69 90 ILE A O 1
ATOM 715 N N . CYS A 1 91 ? -1.786 -10.273 -4.848 1 98.06 91 CYS A N 1
ATOM 716 C CA . CYS A 1 91 ? -0.529 -10.492 -5.555 1 98.06 91 CYS A CA 1
ATOM 717 C C . CYS A 1 91 ? 0.41 -11.375 -4.738 1 98.06 91 CYS A C 1
ATOM 719 O O . CYS A 1 91 ? 0.753 -11.031 -3.602 1 98.06 91 CYS A O 1
ATOM 721 N N . ILE A 1 92 ? 0.826 -12.484 -5.289 1 98.19 92 ILE A N 1
ATOM 722 C CA . ILE A 1 92 ? 1.758 -13.375 -4.598 1 98.19 92 ILE A CA 1
ATOM 723 C C . ILE A 1 92 ? 3.029 -13.531 -5.426 1 98.19 92 ILE A C 1
ATOM 725 O O . ILE A 1 92 ? 3.031 -13.258 -6.629 1 98.19 92 ILE A O 1
ATOM 729 N N . SER A 1 93 ? 4.113 -13.984 -4.773 1 97.62 93 SER A N 1
ATOM 730 C CA . SER A 1 93 ? 5.34 -14.273 -5.512 1 97.62 93 SER A CA 1
ATOM 731 C C . SER A 1 93 ? 5.133 -15.422 -6.492 1 97.62 93 SER A C 1
ATOM 733 O O . SER A 1 93 ? 4.469 -16.406 -6.172 1 97.62 93 SER A O 1
ATOM 735 N N . LYS A 1 94 ? 5.695 -15.25 -7.621 1 97.38 94 LYS A N 1
ATOM 736 C CA . LYS A 1 94 ? 5.711 -16.375 -8.555 1 97.38 94 LYS A CA 1
ATOM 737 C C . LYS A 1 94 ? 6.449 -17.578 -7.957 1 97.38 94 LYS A C 1
ATOM 739 O O . LYS A 1 94 ? 7.504 -17.422 -7.34 1 97.38 94 LYS A O 1
ATOM 744 N N . PRO A 1 95 ? 5.82 -18.75 -8.148 1 97 95 PRO A N 1
ATOM 745 C CA . PRO A 1 95 ? 6.539 -19.922 -7.652 1 97 95 PRO A CA 1
ATOM 746 C C . PRO A 1 95 ? 7.887 -20.125 -8.336 1 97 95 PRO A C 1
ATOM 748 O O . PRO A 1 95 ? 8.008 -19.906 -9.547 1 97 95 PRO A O 1
ATOM 751 N N . ALA A 1 96 ? 8.867 -20.516 -7.48 1 95.31 96 ALA A N 1
ATOM 752 C CA . ALA A 1 96 ? 10.172 -20.859 -8.031 1 95.31 96 ALA A CA 1
ATOM 753 C C . ALA A 1 96 ? 10.188 -22.297 -8.555 1 95.31 96 ALA A C 1
ATOM 755 O O . ALA A 1 96 ? 9.609 -23.188 -7.941 1 95.31 96 ALA A O 1
ATOM 756 N N . THR A 1 97 ? 10.625 -22.469 -9.734 1 96.06 97 THR A N 1
ATOM 757 C CA . THR A 1 97 ? 10.75 -23.797 -10.32 1 96.06 97 THR A CA 1
ATOM 758 C C . THR A 1 97 ? 11.914 -23.844 -11.312 1 96.06 97 THR A C 1
ATOM 760 O O . THR A 1 97 ? 12.281 -22.812 -11.891 1 96.06 97 THR A O 1
ATOM 763 N N . HIS A 1 98 ? 12.492 -25.047 -11.469 1 95.75 98 HIS A N 1
ATOM 764 C CA . HIS A 1 98 ? 13.562 -25.234 -12.445 1 95.75 98 HIS A CA 1
ATOM 765 C C . HIS A 1 98 ? 13.016 -25.766 -13.766 1 95.75 98 HIS A C 1
ATOM 767 O O . HIS A 1 98 ? 13.766 -25.922 -14.734 1 95.75 98 HIS A O 1
ATOM 773 N N . ASP A 1 99 ? 11.727 -26 -13.844 1 97.12 99 ASP A N 1
ATOM 774 C CA . ASP A 1 99 ? 11.062 -26.406 -15.078 1 97.12 99 ASP A CA 1
ATOM 775 C C . ASP A 1 99 ? 10.797 -25.203 -15.984 1 97.12 99 ASP A C 1
ATOM 777 O O . ASP A 1 99 ? 9.953 -24.359 -15.68 1 97.12 99 ASP A O 1
ATOM 781 N N . PRO A 1 100 ? 11.523 -25.172 -17.156 1 97.19 100 PRO A N 1
ATOM 782 C CA . PRO A 1 100 ? 11.391 -24 -18.031 1 97.19 100 PRO A CA 1
ATOM 783 C C . PRO A 1 100 ? 9.953 -23.797 -18.516 1 97.19 100 PRO A C 1
ATOM 785 O O . PRO A 1 100 ? 9.531 -22.656 -18.719 1 97.19 100 PRO A O 1
ATOM 788 N N . THR A 1 101 ? 9.281 -24.859 -18.703 1 97.5 101 THR A N 1
ATOM 789 C CA . THR A 1 101 ? 7.898 -24.75 -19.156 1 97.5 101 THR A CA 1
ATOM 790 C C . THR A 1 101 ? 7.031 -24.078 -18.094 1 97.5 101 THR A C 1
ATOM 792 O O . THR A 1 101 ? 6.242 -23.188 -18.406 1 97.5 101 THR A O 1
ATOM 795 N N . LEU A 1 102 ? 7.246 -24.453 -16.844 1 97.31 102 LEU A N 1
ATOM 796 C CA . LEU A 1 102 ? 6.473 -23.875 -15.758 1 97.31 102 LEU A CA 1
ATOM 797 C C . LEU A 1 102 ? 6.875 -22.422 -15.523 1 97.31 102 LEU A C 1
ATOM 799 O O . LEU A 1 102 ? 6.035 -21.578 -15.18 1 97.31 102 LEU A O 1
ATOM 803 N N . VAL A 1 103 ? 8.125 -22.156 -15.672 1 97.44 103 VAL A N 1
ATOM 804 C CA . VAL A 1 103 ? 8.586 -20.766 -15.578 1 97.44 103 VAL A CA 1
ATOM 805 C C . VAL A 1 103 ? 7.832 -19.906 -16.594 1 97.44 103 VAL A C 1
ATOM 807 O O . VAL A 1 103 ? 7.324 -18.828 -16.25 1 97.44 103 VAL A O 1
ATOM 810 N N . GLU A 1 104 ? 7.746 -20.375 -17.875 1 97.31 104 GLU A N 1
ATOM 811 C CA . GLU A 1 104 ? 7.055 -19.641 -18.938 1 97.31 104 GLU A CA 1
ATOM 812 C C . GLU A 1 104 ? 5.578 -19.453 -18.609 1 97.31 104 GLU A C 1
ATOM 814 O O . GLU A 1 104 ? 5.016 -18.391 -18.828 1 97.31 104 GLU A O 1
ATOM 819 N N . ILE A 1 105 ? 5.008 -20.531 -18.094 1 97.94 105 ILE A N 1
ATOM 820 C CA . ILE A 1 105 ? 3.59 -20.469 -17.766 1 97.94 105 ILE A CA 1
ATOM 821 C C . ILE A 1 105 ? 3.361 -19.391 -16.703 1 97.94 105 ILE A C 1
ATOM 823 O O . ILE A 1 105 ? 2.486 -18.531 -16.859 1 97.94 105 ILE A O 1
ATOM 827 N N . TYR A 1 106 ? 4.152 -19.359 -15.648 1 97.88 106 TYR A N 1
ATOM 828 C CA . TYR A 1 106 ? 3.953 -18.422 -14.547 1 97.88 106 TYR A CA 1
ATOM 829 C C . TYR A 1 106 ? 4.305 -17 -14.977 1 97.88 106 TYR A C 1
ATOM 831 O O . TYR A 1 106 ? 3.857 -16.031 -14.359 1 97.88 106 TYR A O 1
ATOM 839 N N . ASP A 1 107 ? 5.07 -16.828 -16.031 1 96.62 107 ASP A N 1
ATOM 840 C CA . ASP A 1 107 ? 5.402 -15.508 -16.531 1 96.62 107 ASP A CA 1
ATOM 841 C C . ASP A 1 107 ? 4.27 -14.945 -17.391 1 96.62 107 ASP A C 1
ATOM 843 O O . ASP A 1 107 ? 4.215 -13.742 -17.641 1 96.62 107 ASP A O 1
ATOM 847 N N . ASP A 1 108 ? 3.381 -15.828 -17.891 1 96.81 108 ASP A N 1
ATOM 848 C CA . ASP A 1 108 ? 2.248 -15.398 -18.703 1 96.81 108 ASP A CA 1
ATOM 849 C C . ASP A 1 108 ? 1.144 -14.797 -17.828 1 96.81 108 ASP A C 1
ATOM 851 O O . ASP A 1 108 ? 0.703 -15.422 -16.859 1 96.81 108 ASP A O 1
ATOM 855 N N . PRO A 1 109 ? 0.67 -13.602 -18.188 1 94.56 109 PRO A N 1
ATOM 856 C CA . PRO A 1 109 ? -0.294 -12.914 -17.312 1 94.56 109 PRO A CA 1
ATOM 857 C C . PRO A 1 109 ? -1.663 -13.594 -17.312 1 94.56 109 PRO A C 1
ATOM 859 O O . PRO A 1 109 ? -2.504 -13.289 -16.469 1 94.56 109 PRO A O 1
ATOM 862 N N . VAL A 1 110 ? -1.929 -14.469 -18.188 1 95 110 VAL A N 1
ATOM 863 C CA . VAL A 1 110 ? -3.205 -15.172 -18.25 1 95 110 VAL A CA 1
ATOM 864 C C . VAL A 1 110 ? -3.025 -16.609 -17.75 1 95 110 VAL A C 1
ATOM 866 O O . VAL A 1 110 ? -3.723 -17.031 -16.828 1 95 110 VAL A O 1
ATOM 869 N N . MET A 1 111 ? -2.027 -17.281 -18.219 1 97.62 111 MET A N 1
ATOM 870 C CA . MET A 1 111 ? -1.842 -18.703 -17.891 1 97.62 111 MET A CA 1
ATOM 871 C C . MET A 1 111 ? -1.316 -18.844 -16.469 1 97.62 111 MET A C 1
ATOM 873 O O . MET A 1 111 ? -1.67 -19.797 -15.766 1 97.62 111 MET A O 1
ATOM 877 N N . GLY A 1 112 ? -0.526 -17.984 -16.016 1 98 112 GLY A N 1
ATOM 878 C CA . GLY A 1 112 ? 0.061 -18.047 -14.68 1 98 112 GLY A CA 1
ATOM 879 C C . GLY A 1 112 ? -0.975 -18.094 -13.578 1 98 112 GLY A C 1
ATOM 880 O O . GLY A 1 112 ? -1.059 -19.094 -12.844 1 98 112 GLY A O 1
ATOM 881 N N . PRO A 1 113 ? -1.795 -17.078 -13.609 1 97.5 113 PRO A N 1
ATOM 882 C CA . PRO A 1 113 ? -2.824 -17.031 -12.57 1 97.5 113 PRO A CA 1
ATOM 883 C C . PRO A 1 113 ? -3.836 -18.172 -12.695 1 97.5 113 PRO A C 1
ATOM 885 O O . PRO A 1 113 ? -4.547 -18.484 -11.734 1 97.5 113 PRO A O 1
ATOM 888 N N . ALA A 1 114 ? -3.844 -18.812 -13.773 1 97.44 114 ALA A N 1
ATOM 889 C CA . ALA A 1 114 ? -4.805 -19.891 -13.992 1 97.44 114 ALA A CA 1
ATOM 890 C C . ALA A 1 114 ? -4.238 -21.234 -13.539 1 97.44 114 ALA A C 1
ATOM 892 O O . ALA A 1 114 ? -4.969 -22.234 -13.438 1 97.44 114 ALA A O 1
ATOM 893 N N . GLN A 1 115 ? -3.02 -21.312 -13.148 1 97.38 115 GLN A N 1
ATOM 894 C CA . GLN A 1 115 ? -2.332 -22.562 -12.875 1 97.38 115 GLN A CA 1
ATOM 895 C C . GLN A 1 115 ? -2.74 -23.141 -11.516 1 97.38 115 GLN A C 1
ATOM 897 O O . GLN A 1 115 ? -3.023 -22.375 -10.578 1 97.38 115 GLN A O 1
ATOM 902 N N . ARG A 1 116 ? -2.812 -24.422 -11.477 1 97.31 116 ARG A N 1
ATOM 903 C CA . ARG A 1 116 ? -3.018 -25.219 -10.281 1 97.31 116 ARG A CA 1
ATOM 904 C C . ARG A 1 116 ? -2.047 -26.406 -10.242 1 97.31 116 ARG A C 1
ATOM 906 O O . ARG A 1 116 ? -2.447 -27.547 -10.445 1 97.31 116 ARG A O 1
ATOM 913 N N . THR A 1 117 ? -0.86 -26.094 -9.961 1 97.31 117 THR A N 1
ATOM 914 C CA . THR A 1 117 ? 0.196 -27.094 -10.047 1 97.31 117 THR A CA 1
ATOM 915 C C . THR A 1 117 ? 0.46 -27.703 -8.672 1 97.31 117 THR A C 1
ATOM 917 O O . THR A 1 117 ? 0.695 -27 -7.699 1 97.31 117 THR A O 1
ATOM 920 N N . GLU A 1 118 ? 0.404 -29.078 -8.672 1 95.06 118 GLU A N 1
ATOM 921 C CA . GLU A 1 118 ? 0.636 -29.781 -7.414 1 95.06 118 GLU A CA 1
ATOM 922 C C . GLU A 1 118 ? 2.006 -29.438 -6.832 1 95.06 118 GLU A C 1
ATOM 924 O O . GLU A 1 118 ? 3.006 -29.422 -7.555 1 95.06 118 GLU A O 1
ATOM 929 N N . GLY A 1 119 ? 1.979 -29.125 -5.547 1 95.25 119 GLY A N 1
ATOM 930 C CA . GLY A 1 119 ? 3.24 -28.875 -4.867 1 95.25 119 GLY A CA 1
ATOM 931 C C . GLY A 1 119 ? 3.654 -27.422 -4.906 1 95.25 119 GLY A C 1
ATOM 932 O O . GLY A 1 119 ? 4.629 -27.031 -4.262 1 95.25 119 GLY A O 1
ATOM 933 N N . PHE A 1 120 ? 2.959 -26.703 -5.695 1 97.56 120 PHE A N 1
ATOM 934 C CA . PHE A 1 120 ? 3.305 -25.297 -5.805 1 97.56 120 PHE A CA 1
ATOM 935 C C . PHE A 1 120 ? 2.252 -24.422 -5.125 1 97.56 120 PHE A C 1
ATOM 937 O O . PHE A 1 120 ? 1.056 -24.719 -5.203 1 97.56 120 PHE A O 1
ATOM 944 N N . ARG A 1 121 ? 2.717 -23.328 -4.492 1 97.44 121 ARG A N 1
ATOM 945 C CA . ARG A 1 121 ? 1.812 -22.359 -3.904 1 97.44 121 ARG A CA 1
ATOM 946 C C . ARG A 1 121 ? 1.463 -21.266 -4.91 1 97.44 121 ARG A C 1
ATOM 948 O O . ARG A 1 121 ? 1.89 -20.109 -4.758 1 97.44 121 ARG A O 1
ATOM 955 N N . ASP A 1 122 ? 0.717 -21.688 -5.906 1 98.62 122 ASP A N 1
ATOM 956 C CA . ASP A 1 122 ? 0.261 -20.766 -6.945 1 98.62 122 ASP A CA 1
ATOM 957 C C . ASP A 1 122 ? -1.181 -20.328 -6.695 1 98.62 122 ASP A C 1
ATOM 959 O O . ASP A 1 122 ? -1.709 -20.5 -5.598 1 98.62 122 ASP A O 1
ATOM 963 N N . CYS A 1 123 ? -1.82 -19.656 -7.688 1 98.69 123 CYS A N 1
ATOM 964 C CA . CYS A 1 123 ? -3.162 -19.125 -7.488 1 98.69 123 CYS A CA 1
ATOM 965 C C . CYS A 1 123 ? -4.168 -20.25 -7.262 1 98.69 123 CYS A C 1
ATOM 967 O O . CYS A 1 123 ? -5.137 -20.078 -6.516 1 98.69 123 CYS A O 1
ATOM 969 N N . GLY A 1 124 ? -3.924 -21.391 -7.945 1 98.25 124 GLY A N 1
ATOM 970 C CA . GLY A 1 124 ? -4.766 -22.531 -7.645 1 98.25 124 GLY A CA 1
ATOM 971 C C . GLY A 1 124 ? -4.734 -22.922 -6.18 1 98.25 124 GLY A C 1
ATOM 972 O O . GLY A 1 124 ? -5.777 -23.203 -5.578 1 98.25 124 GLY A O 1
ATOM 973 N N . TRP A 1 125 ? -3.543 -22.984 -5.641 1 98.19 125 TRP A N 1
ATOM 974 C CA . TRP A 1 125 ? -3.377 -23.281 -4.223 1 98.19 125 TRP A CA 1
ATOM 975 C C . TRP A 1 125 ? -4.098 -22.25 -3.359 1 98.19 125 TRP A C 1
ATOM 977 O O . TRP A 1 125 ? -4.777 -22.594 -2.395 1 98.19 125 TRP A O 1
ATOM 987 N N . ILE A 1 126 ? -3.967 -20.938 -3.701 1 98 126 ILE A N 1
ATOM 988 C CA . ILE A 1 126 ? -4.629 -19.859 -2.98 1 98 126 ILE A CA 1
ATOM 989 C C . ILE A 1 126 ? -6.141 -20.078 -2.986 1 98 126 ILE A C 1
ATOM 991 O O . ILE A 1 126 ? -6.805 -19.906 -1.963 1 98 126 ILE A O 1
ATOM 995 N N . LEU A 1 127 ? -6.664 -20.422 -4.129 1 97.56 127 LEU A N 1
ATOM 996 C CA . LEU A 1 127 ? -8.102 -20.641 -4.25 1 97.56 127 LEU A CA 1
ATOM 997 C C . LEU A 1 127 ? -8.531 -21.844 -3.396 1 97.56 127 LEU A C 1
ATOM 999 O O . LEU A 1 127 ? -9.609 -21.812 -2.799 1 97.56 127 LEU A O 1
ATOM 1003 N N . ASP A 1 128 ? -7.688 -22.828 -3.34 1 97.38 128 ASP A N 1
ATOM 1004 C CA . ASP A 1 128 ? -8 -23.969 -2.484 1 97.38 128 ASP A CA 1
ATOM 1005 C C . ASP A 1 128 ? -8.023 -23.562 -1.013 1 97.38 128 ASP A C 1
ATOM 1007 O O . ASP A 1 128 ? -8.891 -24 -0.256 1 97.38 128 ASP A O 1
ATOM 1011 N N . VAL A 1 129 ? -7.09 -22.75 -0.58 1 97 129 VAL A N 1
ATOM 1012 C CA . VAL A 1 129 ? -7.07 -22.234 0.784 1 97 129 VAL A CA 1
ATOM 1013 C C . VAL A 1 129 ? -8.32 -21.391 1.036 1 97 129 VAL A C 1
ATOM 1015 O O . VAL A 1 129 ? -8.984 -21.547 2.064 1 97 129 VAL A O 1
ATOM 1018 N N . TYR A 1 130 ? -8.609 -20.562 0.095 1 96.38 130 TYR A N 1
ATOM 1019 C CA . TYR A 1 130 ? -9.781 -19.703 0.193 1 96.38 130 TYR A CA 1
ATOM 1020 C C . TYR A 1 130 ? -11.055 -20.516 0.381 1 96.38 130 TYR A C 1
ATOM 1022 O O . TYR A 1 130 ? -11.93 -20.141 1.163 1 96.38 130 TYR A O 1
ATOM 1030 N N . ASP A 1 131 ? -11.133 -21.703 -0.289 1 96.12 131 ASP A N 1
ATOM 1031 C CA . ASP A 1 131 ? -12.32 -22.562 -0.27 1 96.12 131 ASP A CA 1
ATOM 1032 C C . ASP A 1 131 ? -12.297 -23.484 0.939 1 96.12 131 ASP A C 1
ATOM 1034 O O . ASP A 1 131 ? -13.25 -24.25 1.162 1 96.12 131 ASP A O 1
ATOM 1038 N N . GLY A 1 132 ? -11.242 -23.391 1.654 1 95.75 132 GLY A N 1
ATOM 1039 C CA . GLY A 1 132 ? -11.156 -24.219 2.846 1 95.75 132 GLY A CA 1
ATOM 1040 C C . GLY A 1 132 ? -10.812 -25.672 2.543 1 95.75 132 GLY A C 1
ATOM 1041 O O . GLY A 1 132 ? -11.102 -26.562 3.34 1 95.75 132 GLY A O 1
ATOM 1042 N N . LYS A 1 133 ? -10.227 -25.922 1.442 1 94.81 133 LYS A N 1
ATOM 1043 C CA . LYS A 1 133 ? -9.867 -27.297 1.071 1 94.81 133 LYS A CA 1
ATOM 1044 C C . LYS A 1 133 ? -8.547 -27.703 1.712 1 94.81 133 LYS A C 1
ATOM 1046 O O . LYS A 1 133 ? -8.242 -28.906 1.801 1 94.81 133 LYS A O 1
ATOM 1051 N N . ILE A 1 134 ? -7.715 -26.719 2.066 1 87.75 134 ILE A N 1
ATOM 1052 C CA . ILE A 1 134 ? -6.449 -26.984 2.746 1 87.75 134 ILE A CA 1
ATOM 1053 C C . ILE A 1 134 ? -6.25 -25.984 3.877 1 87.75 134 ILE A C 1
ATOM 1055 O O . ILE A 1 134 ? -6.781 -24.875 3.826 1 87.75 134 ILE A O 1
ATOM 1059 N N . MET B 1 1 ? -7.215 53.469 -91.938 1 27.7 1 MET B N 1
ATOM 1060 C CA . MET B 1 1 ? -6.441 52.469 -91.188 1 27.7 1 MET B CA 1
ATOM 1061 C C . MET B 1 1 ? -7.32 51.719 -90.188 1 27.7 1 MET B C 1
ATOM 1063 O O . MET B 1 1 ? -8.406 52.188 -89.875 1 27.7 1 MET B O 1
ATOM 1067 N N . LYS B 1 2 ? -6.773 50.875 -89.125 1 27.73 2 LYS B N 1
ATOM 1068 C CA . LYS B 1 2 ? -6.828 49.531 -88.562 1 27.73 2 LYS B CA 1
ATOM 1069 C C . LYS B 1 2 ? -7.84 49.438 -87.438 1 27.73 2 LYS B C 1
ATOM 1071 O O . LYS B 1 2 ? -8.523 48.406 -87.312 1 27.73 2 LYS B O 1
ATOM 1076 N N . LEU B 1 3 ? -7.906 50.219 -86.312 1 31.66 3 LEU B N 1
ATOM 1077 C CA . LEU B 1 3 ? -7.684 49.375 -85.125 1 31.66 3 LEU B CA 1
ATOM 1078 C C . LEU B 1 3 ? -8.969 48.688 -84.688 1 31.66 3 LEU B C 1
ATOM 1080 O O . LEU B 1 3 ? -10.039 49.281 -84.688 1 31.66 3 LEU B O 1
ATOM 1084 N N . LEU B 1 4 ? -9.078 47.281 -84.625 1 40.12 4 LEU B N 1
ATOM 1085 C CA . LEU B 1 4 ? -9.578 46 -84.188 1 40.12 4 LEU B CA 1
ATOM 1086 C C . LEU B 1 4 ? -9.828 46 -82.688 1 40.12 4 LEU B C 1
ATOM 1088 O O . LEU B 1 4 ? -10.273 45.031 -82.125 1 40.12 4 LEU B O 1
ATOM 1092 N N . GLY B 1 5 ? -9.617 46.969 -81.812 1 33.75 5 GLY B N 1
ATOM 1093 C CA . GLY B 1 5 ? -9.227 46.312 -80.562 1 33.75 5 GLY B CA 1
ATOM 1094 C C . GLY B 1 5 ? -10.297 45.406 -80 1 33.75 5 GLY B C 1
ATOM 1095 O O . GLY B 1 5 ? -11.492 45.688 -80.125 1 33.75 5 GLY B O 1
ATOM 1096 N N . THR B 1 6 ? -9.977 44.125 -79.5 1 41 6 THR B N 1
ATOM 1097 C CA . THR B 1 6 ? -10.32 42.844 -78.938 1 41 6 THR B CA 1
ATOM 1098 C C . THR B 1 6 ? -10.836 43.031 -77.5 1 41 6 THR B C 1
ATOM 1100 O O . THR B 1 6 ? -10.117 43.531 -76.625 1 41 6 THR B O 1
ATOM 1103 N N . ILE B 1 7 ? -11.992 43.5 -77.188 1 43.41 7 ILE B N 1
ATOM 1104 C CA . ILE B 1 7 ? -12.484 43.531 -75.812 1 43.41 7 ILE B CA 1
ATOM 1105 C C . ILE B 1 7 ? -12.352 42.125 -75.188 1 43.41 7 ILE B C 1
ATOM 1107 O O . ILE B 1 7 ? -13.016 41.188 -75.625 1 43.41 7 ILE B O 1
ATOM 1111 N N . ILE B 1 8 ? -11.148 41.688 -74.625 1 34.72 8 ILE B N 1
ATOM 1112 C CA . ILE B 1 8 ? -10.703 40.5 -73.938 1 34.72 8 ILE B CA 1
ATOM 1113 C C . ILE B 1 8 ? -11.695 40.125 -72.812 1 34.72 8 ILE B C 1
ATOM 1115 O O . ILE B 1 8 ? -12.516 40.938 -72.438 1 34.72 8 ILE B O 1
ATOM 1119 N N . GLY B 1 9 ? -11.195 39.75 -71.438 1 29.69 9 GLY B N 1
ATOM 1120 C CA . GLY B 1 9 ? -10.828 38.531 -70.75 1 29.69 9 GLY B CA 1
ATOM 1121 C C . GLY B 1 9 ? -11.789 38.188 -69.625 1 29.69 9 GLY B C 1
ATOM 1122 O O . GLY B 1 9 ? -12.156 37.031 -69.5 1 29.69 9 GLY B O 1
ATOM 1123 N N . SER B 1 10 ? -12.062 38.906 -68.375 1 36.09 10 SER B N 1
ATOM 1124 C CA . SER B 1 10 ? -11.703 38.312 -67.125 1 36.09 10 SER B CA 1
ATOM 1125 C C . SER B 1 10 ? -12.82 37.438 -66.562 1 36.09 10 SER B C 1
ATOM 1127 O O . SER B 1 10 ? -13.992 37.812 -66.625 1 36.09 10 SER B O 1
ATOM 1129 N N . ALA B 1 11 ? -12.516 36.062 -66.188 1 40.78 11 ALA B N 1
ATOM 1130 C CA . ALA B 1 11 ? -12.953 34.812 -65.625 1 40.78 11 ALA B CA 1
ATOM 1131 C C . ALA B 1 11 ? -13.422 35 -64.125 1 40.78 11 ALA B C 1
ATOM 1133 O O . ALA B 1 11 ? -12.609 35.125 -63.25 1 40.78 11 ALA B O 1
ATOM 1134 N N . PHE B 1 12 ? -14.406 35.75 -63.781 1 36.22 12 PHE B N 1
ATOM 1135 C CA . PHE B 1 12 ? -14.711 35.781 -62.344 1 36.22 12 PHE B CA 1
ATOM 1136 C C . PHE B 1 12 ? -15.008 34.375 -61.844 1 36.22 12 PHE B C 1
ATOM 1138 O O . PHE B 1 12 ? -15.984 33.75 -62.281 1 36.22 12 PHE B O 1
ATOM 1145 N N . PHE B 1 13 ? -13.977 33.562 -61.281 1 36.34 13 PHE B N 1
ATOM 1146 C CA . PHE B 1 13 ? -13.859 32.281 -60.562 1 36.34 13 PHE B CA 1
ATOM 1147 C C . PHE B 1 13 ? -14.766 32.281 -59.344 1 36.34 13 PHE B C 1
ATOM 1149 O O . PHE B 1 13 ? -14.406 32.844 -58.281 1 36.34 13 PHE B O 1
ATOM 1156 N N . LEU B 1 14 ? -16.031 32.594 -59.281 1 36.22 14 LEU B N 1
ATOM 1157 C CA . LEU B 1 14 ? -16.688 32.438 -58 1 36.22 14 LEU B CA 1
ATOM 1158 C C . LEU B 1 14 ? -16.594 30.984 -57.5 1 36.22 14 LEU B C 1
ATOM 1160 O O . LEU B 1 14 ? -17.219 30.094 -58.094 1 36.22 14 LEU B O 1
ATOM 1164 N N . GLN B 1 15 ? -15.391 30.469 -57.031 1 34.28 15 GLN B N 1
ATOM 1165 C CA . GLN B 1 15 ? -15.195 29.203 -56.375 1 34.28 15 GLN B CA 1
ATOM 1166 C C . GLN B 1 15 ? -16.109 29.078 -55.156 1 34.28 15 GLN B C 1
ATOM 1168 O O . GLN B 1 15 ? -15.969 29.828 -54.188 1 34.28 15 GLN B O 1
ATOM 1173 N N . ALA B 1 16 ? -17.406 29.078 -55.188 1 34.91 16 ALA B N 1
ATOM 1174 C CA . ALA B 1 16 ? -18.125 28.781 -53.969 1 34.91 16 ALA B CA 1
ATOM 1175 C C . ALA B 1 16 ? -17.578 27.516 -53.312 1 34.91 16 ALA B C 1
ATOM 1177 O O . ALA B 1 16 ? -17.391 26.484 -53.969 1 34.91 16 ALA B O 1
ATOM 1178 N N . VAL B 1 17 ? -16.766 27.594 -52.188 1 35.81 17 VAL B N 1
ATOM 1179 C CA . VAL B 1 17 ? -16.312 26.672 -51.125 1 35.81 17 VAL B CA 1
ATOM 1180 C C . VAL B 1 17 ? -17.469 25.766 -50.719 1 35.81 17 VAL B C 1
ATOM 1182 O O . VAL B 1 17 ? -18.516 26.25 -50.281 1 35.81 17 VAL B O 1
ATOM 1185 N N . SER B 1 18 ? -17.812 24.594 -51.406 1 37.75 18 SER B N 1
ATOM 1186 C CA . SER B 1 18 ? -18.609 23.5 -50.875 1 37.75 18 SER B CA 1
ATOM 1187 C C . SER B 1 18 ? -18.25 23.203 -49.438 1 37.75 18 SER B C 1
ATOM 1189 O O . SER B 1 18 ? -17.078 23.078 -49.094 1 37.75 18 SER B O 1
ATOM 1191 N N . GLY B 1 19 ? -18.984 23.672 -48.438 1 36.34 19 GLY B N 1
ATOM 1192 C CA . GLY B 1 19 ? -19.062 23.281 -47.062 1 36.34 19 GLY B CA 1
ATOM 1193 C C . GLY B 1 19 ? -19.094 21.781 -46.844 1 36.34 19 GLY B C 1
ATOM 1194 O O . GLY B 1 19 ? -19.984 21.094 -47.344 1 36.34 19 GLY B O 1
ATOM 1195 N N . PHE B 1 20 ? -17.844 21.062 -46.969 1 34.78 20 PHE B N 1
ATOM 1196 C CA . PHE B 1 20 ? -17.641 19.719 -46.438 1 34.78 20 PHE B CA 1
ATOM 1197 C C . PHE B 1 20 ? -18.422 19.547 -45.125 1 34.78 20 PHE B C 1
ATOM 1199 O O . PHE B 1 20 ? -18.188 20.266 -44.156 1 34.78 20 PHE B O 1
ATOM 1206 N N . PHE B 1 21 ? -19.703 19.141 -45.125 1 32.06 21 PHE B N 1
ATOM 1207 C CA . PHE B 1 21 ? -20.5 18.5 -44.062 1 32.06 21 PHE B CA 1
ATOM 1208 C C . PHE B 1 21 ? -19.656 17.5 -43.312 1 32.06 21 PHE B C 1
ATOM 1210 O O . PHE B 1 21 ? -18.812 16.812 -43.875 1 32.06 21 PHE B O 1
ATOM 1217 N N . PHE B 1 22 ? -19.672 17.578 -41.906 1 34.41 22 PHE B N 1
ATOM 1218 C CA . PHE B 1 22 ? -19.266 17 -40.625 1 34.41 22 PHE B CA 1
ATOM 1219 C C . PHE B 1 22 ? -19.578 15.508 -40.562 1 34.41 22 PHE B C 1
ATOM 1221 O O . PHE B 1 22 ? -19.094 14.805 -39.688 1 34.41 22 PHE B O 1
ATOM 1228 N N . ASP B 1 23 ? -20.547 14.922 -41.406 1 33.94 23 ASP B N 1
ATOM 1229 C CA . ASP B 1 23 ? -21.281 13.922 -40.656 1 33.94 23 ASP B CA 1
ATOM 1230 C C . ASP B 1 23 ? -20.391 12.734 -40.281 1 33.94 23 ASP B C 1
ATOM 1232 O O . ASP B 1 23 ? -20.547 12.148 -39.188 1 33.94 23 ASP B O 1
ATOM 1236 N N . SER B 1 24 ? -19.875 12.008 -41.281 1 37.03 24 SER B N 1
ATOM 1237 C CA . SER B 1 24 ? -19.797 10.555 -41.188 1 37.03 24 SER B CA 1
ATOM 1238 C C . SER B 1 24 ? -18.719 10.125 -40.219 1 37.03 24 SER B C 1
ATOM 1240 O O . SER B 1 24 ? -18.297 8.969 -40.219 1 37.03 24 SER B O 1
ATOM 1242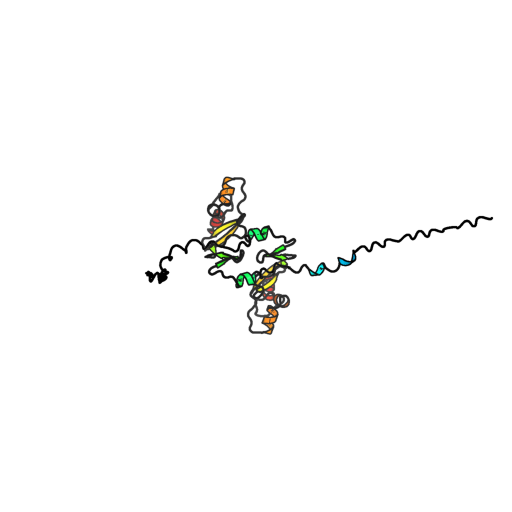 N N . GLY B 1 25 ? -17.75 10.906 -39.938 1 35.44 25 GLY B N 1
ATOM 1243 C CA . GLY B 1 25 ? -16.656 10.266 -39.219 1 35.44 25 GLY B CA 1
ATOM 1244 C C . GLY B 1 25 ? -17.047 9.688 -37.875 1 35.44 25 GLY B C 1
ATOM 1245 O O . GLY B 1 25 ? -16.656 10.211 -36.844 1 35.44 25 GLY B O 1
ATOM 1246 N N . HIS B 1 26 ? -18.359 9.367 -37.688 1 33.41 26 HIS B N 1
ATOM 1247 C CA . HIS B 1 26 ? -18.703 8.906 -36.344 1 33.41 26 HIS B CA 1
ATOM 1248 C C . HIS B 1 26 ? -17.719 7.855 -35.875 1 33.41 26 HIS B C 1
ATOM 1250 O O . HIS B 1 26 ? -17.203 7.961 -34.75 1 33.41 26 HIS B O 1
ATOM 1256 N N . GLN B 1 27 ? -18.031 6.43 -36.125 1 32.88 27 GLN B N 1
ATOM 1257 C CA . GLN B 1 27 ? -18.234 5.363 -35.156 1 32.88 27 GLN B CA 1
ATOM 1258 C C . GLN B 1 27 ? -16.922 4.754 -34.719 1 32.88 27 GLN B C 1
ATOM 1260 O O . GLN B 1 27 ? -16.875 4.016 -33.719 1 32.88 27 GLN B O 1
ATOM 1265 N N . ASN B 1 28 ? -16.047 4.438 -35.688 1 33.06 28 ASN B N 1
ATOM 1266 C CA . ASN B 1 28 ? -15.117 3.387 -35.281 1 33.06 28 ASN B CA 1
ATOM 1267 C C . ASN B 1 28 ? -14.117 3.891 -34.25 1 33.06 28 ASN B C 1
ATOM 1269 O O . ASN B 1 28 ? -12.953 3.5 -34.281 1 33.06 28 ASN B O 1
ATOM 1273 N N . ARG B 1 29 ? -14.125 5.195 -33.969 1 30.34 29 ARG B N 1
ATOM 1274 C CA . ARG B 1 29 ? -12.977 5.637 -33.188 1 30.34 29 ARG B CA 1
ATOM 1275 C C . ARG B 1 29 ? -12.836 4.801 -31.906 1 30.34 29 ARG B C 1
ATOM 1277 O O . ARG B 1 29 ? -11.742 4.695 -31.344 1 30.34 29 ARG B O 1
ATOM 1284 N N . GLN B 1 30 ? -13.938 4.719 -31.109 1 32.75 30 GLN B N 1
ATOM 1285 C CA . GLN B 1 30 ? -13.711 4.859 -29.688 1 32.75 30 GLN B CA 1
ATOM 1286 C C . GLN B 1 30 ? -13.055 3.605 -29.109 1 32.75 30 GLN B C 1
ATOM 1288 O O . GLN B 1 30 ? -12.859 3.506 -27.891 1 32.75 30 GLN B O 1
ATOM 1293 N N . GLN B 1 31 ? -13.312 2.439 -29.688 1 32.91 31 GLN B N 1
ATOM 1294 C CA . GLN B 1 31 ? -12.969 1.34 -28.781 1 32.91 31 GLN B CA 1
ATOM 1295 C C . GLN B 1 31 ? -11.453 1.227 -28.609 1 32.91 31 GLN B C 1
ATOM 1297 O O . GLN B 1 31 ? -10.969 0.294 -27.969 1 32.91 31 GLN B O 1
ATOM 1302 N N . GLN B 1 32 ? -10.656 1.609 -29.656 1 33.22 32 GLN B N 1
ATOM 1303 C CA . GLN B 1 32 ? -9.258 1.197 -29.578 1 33.22 32 GLN B CA 1
ATOM 1304 C C . GLN B 1 32 ? -8.625 1.621 -28.266 1 33.22 32 GLN B C 1
ATOM 1306 O O . GLN B 1 32 ? -7.867 0.859 -27.656 1 33.22 32 GLN B O 1
ATOM 1311 N N . GLN B 1 33 ? -8.438 3.02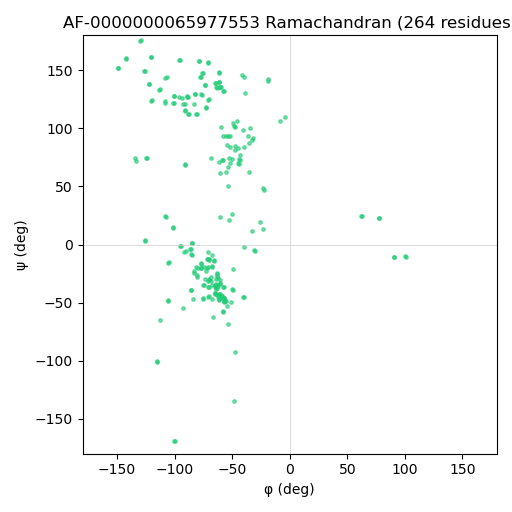3 -28.094 1 33.53 33 GLN B N 1
ATOM 1312 C CA . GLN B 1 33 ? -7.289 3.686 -27.484 1 33.53 33 GLN B CA 1
ATOM 1313 C C . GLN B 1 33 ? -7.297 3.523 -25.969 1 33.53 33 GLN B C 1
ATOM 1315 O O . GLN B 1 33 ? -6.617 4.266 -25.25 1 33.53 33 GLN B O 1
ATOM 1320 N N . GLN B 1 34 ? -8.359 3.223 -25.406 1 34.16 34 GLN B N 1
ATOM 1321 C CA . GLN B 1 34 ? -7.945 3.461 -24.031 1 34.16 34 GLN B CA 1
ATOM 1322 C C . GLN B 1 34 ? -6.621 2.764 -23.719 1 34.16 34 GLN B C 1
ATOM 1324 O O . GLN B 1 34 ? -6.609 1.613 -23.281 1 34.16 34 GLN B O 1
ATOM 1329 N N . GLN B 1 35 ? -5.812 2.545 -24.688 1 34.31 35 GLN B N 1
ATOM 1330 C CA . GLN B 1 35 ? -4.406 2.299 -24.375 1 34.31 35 GLN B CA 1
ATOM 1331 C C . GLN B 1 35 ? -3.969 3.084 -23.141 1 34.31 35 GLN B C 1
ATOM 1333 O O . GLN B 1 35 ? -4.156 4.301 -23.078 1 34.31 35 GLN B O 1
ATOM 1338 N N . GLN B 1 36 ? -4.078 2.586 -21.984 1 36.56 36 GLN B N 1
ATOM 1339 C CA . GLN B 1 36 ? -3.395 3.182 -20.844 1 36.56 36 GLN B CA 1
ATOM 1340 C C . GLN B 1 36 ? -2.193 4.008 -21.297 1 36.56 36 GLN B C 1
ATOM 1342 O O . GLN B 1 36 ? -1.164 3.453 -21.688 1 36.56 36 GLN B O 1
ATOM 1347 N N . GLN B 1 37 ? -2.205 4.867 -22.203 1 37.81 37 GLN B N 1
ATOM 1348 C CA . GLN B 1 37 ? -1.24 5.949 -22.359 1 37.81 37 GLN B CA 1
ATOM 1349 C C . GLN B 1 37 ? -0.615 6.324 -21.016 1 37.81 37 GLN B C 1
ATOM 1351 O O . GLN B 1 37 ? -0.986 7.336 -20.422 1 37.81 37 GLN B O 1
ATOM 1356 N N . GLN B 1 38 ? -0.705 5.488 -20.156 1 40.62 38 GLN B N 1
ATOM 1357 C CA . GLN B 1 38 ? -0.003 5.879 -18.938 1 40.62 38 GLN B CA 1
ATOM 1358 C C . GLN B 1 38 ? 1.255 6.68 -19.266 1 40.62 38 GLN B C 1
ATOM 1360 O O . GLN B 1 38 ? 1.998 6.336 -20.188 1 40.62 38 GLN B O 1
ATOM 1365 N N . ARG B 1 39 ? 1.313 7.965 -19.188 1 39.5 39 ARG B N 1
ATOM 1366 C CA . ARG B 1 39 ? 2.531 8.758 -19.078 1 39.5 39 ARG B CA 1
ATOM 1367 C C . ARG B 1 39 ? 3.75 7.867 -18.859 1 39.5 39 ARG B C 1
ATOM 1369 O O . ARG B 1 39 ? 3.67 6.863 -18.156 1 39.5 39 ARG B O 1
ATOM 1376 N N . ASP B 1 40 ? 4.617 7.648 -19.797 1 45.34 40 ASP B N 1
ATOM 1377 C CA . ASP B 1 40 ? 5.879 6.914 -19.828 1 45.34 40 ASP B CA 1
ATOM 1378 C C . ASP B 1 40 ? 6.566 6.934 -18.469 1 45.34 40 ASP B C 1
ATOM 1380 O O . ASP B 1 40 ? 7.797 6.938 -18.391 1 45.34 40 ASP B O 1
ATOM 1384 N N . VAL B 1 41 ? 6.074 7.656 -17.438 1 54.53 41 VAL B N 1
ATOM 1385 C CA . VAL B 1 41 ? 6.809 7.348 -16.219 1 54.53 41 VAL B CA 1
ATOM 1386 C C . VAL B 1 41 ? 6.941 5.836 -16.062 1 54.53 41 VAL B C 1
ATOM 1388 O O . VAL B 1 41 ? 5.988 5.094 -16.312 1 54.53 41 VAL B O 1
ATOM 1391 N N . GLY B 1 42 ? 8.117 5.332 -16.406 1 68.94 42 GLY B N 1
ATOM 1392 C CA . GLY B 1 42 ? 8.367 3.914 -16.203 1 68.94 42 GLY B CA 1
ATOM 1393 C C . GLY B 1 42 ? 7.406 3.277 -15.211 1 68.94 42 GLY B C 1
ATOM 1394 O O . GLY B 1 42 ? 6.738 3.977 -14.453 1 68.94 42 GLY B O 1
ATOM 1395 N N . SER B 1 43 ? 6.977 2.049 -15.438 1 88.56 43 SER B N 1
ATOM 1396 C CA . SER B 1 43 ? 6.145 1.286 -14.508 1 88.56 43 SER B CA 1
ATOM 1397 C C . SER B 1 43 ? 6.617 1.463 -13.07 1 88.56 43 SER B C 1
ATOM 1399 O O . SER B 1 43 ? 7.77 1.837 -12.828 1 88.56 43 SER B O 1
ATOM 1401 N N . TYR B 1 44 ? 5.703 1.464 -12.211 1 93.06 44 TYR B N 1
ATOM 1402 C CA . TYR B 1 44 ? 6.051 1.478 -10.789 1 93.06 44 TYR B CA 1
ATOM 1403 C C . TYR B 1 44 ? 7.23 0.557 -10.508 1 93.06 44 TYR B C 1
ATOM 1405 O O . TYR B 1 44 ? 8.188 0.95 -9.836 1 93.06 44 TYR B O 1
ATOM 1413 N N . GLN B 1 45 ? 7.129 -0.589 -11.078 1 94.94 45 GLN B N 1
ATOM 1414 C CA . GLN B 1 45 ? 8.203 -1.556 -10.875 1 94.94 45 GLN B CA 1
ATOM 1415 C C . GLN B 1 45 ? 9.547 -0.982 -11.305 1 94.94 45 GLN B C 1
ATOM 1417 O O . GLN B 1 45 ? 10.547 -1.108 -10.586 1 94.94 45 GLN B O 1
ATOM 1422 N N . GLN B 1 46 ? 9.586 -0.431 -12.477 1 93.94 46 GLN B N 1
ATOM 1423 C CA . GLN B 1 46 ? 10.828 0.127 -12.992 1 93.94 46 GLN B CA 1
ATOM 1424 C C . GLN B 1 46 ? 11.336 1.265 -12.109 1 93.94 46 GLN B C 1
ATOM 1426 O O . GLN B 1 46 ? 12.523 1.325 -11.781 1 93.94 46 GLN B O 1
ATOM 1431 N N . MET B 1 47 ? 10.398 2.074 -11.734 1 92.5 47 MET B N 1
AT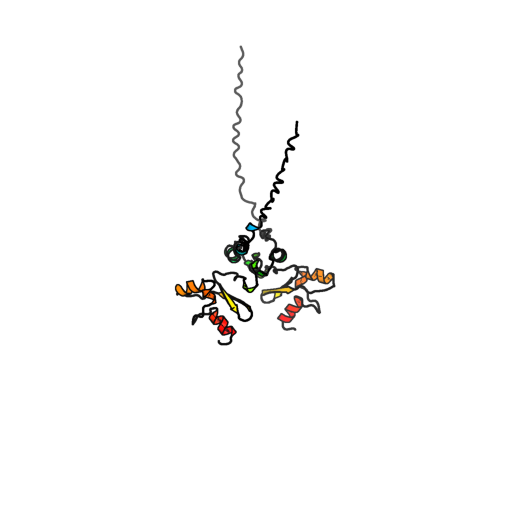OM 1432 C CA . MET B 1 47 ? 10.781 3.193 -10.875 1 92.5 47 MET B CA 1
ATOM 1433 C C . MET B 1 47 ? 11.305 2.697 -9.539 1 92.5 47 MET B C 1
ATOM 1435 O O . MET B 1 47 ? 12.281 3.242 -9.008 1 92.5 47 MET B O 1
ATOM 1439 N N . PHE B 1 48 ? 10.695 1.7 -9.078 1 94.5 48 PHE B N 1
ATOM 1440 C CA . PHE B 1 48 ? 11.07 1.145 -7.785 1 94.5 48 PHE B CA 1
ATOM 1441 C C . PHE B 1 48 ? 12.422 0.453 -7.859 1 94.5 48 PHE B C 1
ATOM 1443 O O . PHE B 1 48 ? 13.281 0.658 -6.996 1 94.5 48 PHE B O 1
ATOM 1450 N N . LEU B 1 49 ? 12.656 -0.319 -8.875 1 94 49 LEU B N 1
ATOM 1451 C CA . LEU B 1 49 ? 13.859 -1.143 -8.977 1 94 49 LEU B CA 1
ATOM 1452 C C . LEU B 1 49 ? 15.047 -0.317 -9.453 1 94 49 LEU B C 1
ATOM 1454 O O . LEU B 1 49 ? 16.188 -0.605 -9.102 1 94 49 LEU B O 1
ATOM 1458 N N . ASP B 1 50 ? 14.828 0.708 -10.18 1 92 50 ASP B N 1
ATOM 1459 C CA . ASP B 1 50 ? 15.906 1.495 -10.758 1 92 50 ASP B CA 1
ATOM 1460 C C . ASP B 1 50 ? 16.156 2.771 -9.961 1 92 50 ASP B C 1
ATOM 1462 O O . ASP B 1 50 ? 16.891 3.65 -10.391 1 92 50 ASP B O 1
ATOM 1466 N N . ASN B 1 51 ? 15.625 2.766 -8.828 1 91.56 51 ASN B N 1
ATOM 1467 C CA . ASN B 1 51 ? 15.797 3.982 -8.039 1 91.56 51 ASN B CA 1
ATOM 1468 C C . ASN B 1 51 ? 17.234 4.133 -7.543 1 91.56 51 ASN B C 1
ATOM 1470 O O . ASN B 1 51 ? 17.969 3.146 -7.441 1 91.56 51 ASN B O 1
ATOM 1474 N N . ASP B 1 52 ? 17.688 5.254 -7.25 1 93.31 52 ASP B N 1
ATOM 1475 C CA . ASP B 1 52 ? 19.031 5.52 -6.754 1 93.31 52 ASP B CA 1
ATOM 1476 C C . ASP B 1 52 ? 19.016 5.887 -5.273 1 93.31 52 ASP B C 1
ATOM 1478 O O . ASP B 1 52 ? 19.891 6.598 -4.789 1 93.31 52 ASP B O 1
ATOM 1482 N N . CYS B 1 53 ? 18 5.438 -4.672 1 95.56 53 CYS B N 1
ATOM 1483 C CA . CYS B 1 53 ? 17.891 5.773 -3.258 1 95.56 53 CYS B CA 1
ATOM 1484 C C . CYS B 1 53 ? 18.906 4.992 -2.434 1 95.56 53 CYS B C 1
ATOM 1486 O O . CYS B 1 53 ? 18.859 3.762 -2.383 1 95.56 53 CYS B O 1
ATOM 1488 N N . PRO B 1 54 ? 19.797 5.543 -1.77 1 96.12 54 PRO B N 1
ATOM 1489 C CA . PRO B 1 54 ? 20.875 4.824 -1.077 1 96.12 54 PRO B CA 1
ATOM 1490 C C . PRO B 1 54 ? 20.406 4.18 0.225 1 96.12 54 PRO B C 1
ATOM 1492 O O . PRO B 1 54 ? 21.078 3.289 0.754 1 96.12 54 PRO B O 1
ATOM 1495 N N . HIS B 1 55 ? 19.312 4.648 0.764 1 95.31 55 HIS B N 1
ATOM 1496 C CA . HIS B 1 55 ? 18.844 4.117 2.037 1 95.31 55 HIS B CA 1
ATOM 1497 C C . HIS B 1 55 ? 17.5 3.416 1.877 1 95.31 55 HIS B C 1
ATOM 1499 O O . HIS B 1 55 ? 17.438 2.277 1.41 1 95.31 55 HIS B O 1
ATOM 1505 N N . TYR B 1 56 ? 16.438 4.074 2.227 1 94.75 56 TYR B N 1
ATOM 1506 C CA . TYR B 1 56 ? 15.156 3.385 2.188 1 94.75 56 TYR B CA 1
ATOM 1507 C C . TYR B 1 56 ? 14.188 4.086 1.238 1 94.75 56 TYR B C 1
ATOM 1509 O O . TYR B 1 56 ? 13.914 5.277 1.392 1 94.75 56 TYR B O 1
ATOM 1517 N N . LEU B 1 57 ? 13.68 3.387 0.284 1 95.69 57 LEU B N 1
ATOM 1518 C CA . LEU B 1 57 ? 12.648 3.867 -0.625 1 95.69 57 LEU B CA 1
ATOM 1519 C C . LEU B 1 57 ? 11.258 3.535 -0.092 1 95.69 57 LEU B C 1
ATOM 1521 O O . LEU B 1 57 ? 10.93 2.365 0.12 1 95.69 57 LEU B O 1
ATOM 1525 N N . CYS B 1 58 ? 10.438 4.52 0.128 1 95.69 58 CYS B N 1
ATOM 1526 C CA . CYS B 1 58 ? 9.086 4.293 0.617 1 95.69 58 CYS B CA 1
ATOM 1527 C C . CYS B 1 58 ? 8.219 3.646 -0.457 1 95.69 58 CYS B C 1
ATOM 1529 O O . CYS B 1 58 ? 7.988 4.238 -1.513 1 95.69 58 CYS B O 1
ATOM 1531 N N . PRO B 1 59 ? 7.629 2.568 -0.184 1 94.19 59 PRO B N 1
ATOM 1532 C CA . PRO B 1 59 ? 6.988 1.818 -1.266 1 94.19 59 PRO B CA 1
ATOM 1533 C C . PRO B 1 59 ? 5.734 2.508 -1.799 1 94.19 59 PRO B C 1
ATOM 1535 O O . PRO B 1 59 ? 5.395 2.359 -2.977 1 94.19 59 PRO B O 1
ATOM 1538 N N . GLN B 1 60 ? 5.039 3.217 -0.98 1 93.19 60 GLN B N 1
ATOM 1539 C CA . GLN B 1 60 ? 3.789 3.822 -1.425 1 93.19 60 GLN B CA 1
ATOM 1540 C C . GLN B 1 60 ? 4.039 5.168 -2.098 1 93.19 60 GLN B C 1
ATOM 1542 O O . GLN B 1 60 ? 3.424 5.48 -3.119 1 93.19 60 GLN B O 1
ATOM 1547 N N . THR B 1 61 ? 4.945 5.914 -1.557 1 93.88 61 THR B N 1
ATOM 1548 C CA . THR B 1 61 ? 5.113 7.293 -2.006 1 93.88 61 THR B CA 1
ATOM 1549 C C . THR B 1 61 ? 6.363 7.426 -2.875 1 93.88 61 THR B C 1
ATOM 1551 O O . THR B 1 61 ? 6.547 8.438 -3.553 1 93.88 61 THR B O 1
ATOM 1554 N N . LEU B 1 62 ? 7.258 6.426 -2.861 1 92.88 62 LEU B N 1
ATOM 1555 C CA . LEU B 1 62 ? 8.531 6.371 -3.57 1 92.88 62 LEU B CA 1
ATOM 1556 C C . LEU B 1 62 ? 9.453 7.492 -3.109 1 92.88 62 LEU B C 1
ATOM 1558 O O . LEU B 1 62 ? 10.336 7.922 -3.855 1 92.88 62 LEU B O 1
ATOM 1562 N N . ASP B 1 63 ? 9.211 7.969 -1.863 1 93.31 63 ASP B N 1
ATOM 1563 C CA . ASP B 1 63 ? 10.141 8.906 -1.25 1 93.31 63 ASP B CA 1
ATOM 1564 C C . ASP B 1 63 ? 11.422 8.203 -0.807 1 93.31 63 ASP B C 1
ATOM 1566 O O . ASP B 1 63 ? 11.367 7.09 -0.279 1 93.31 63 ASP B O 1
ATOM 1570 N N . CYS B 1 64 ? 12.516 8.836 -1.062 1 96 64 CYS B N 1
ATOM 1571 C CA . CYS B 1 64 ? 13.789 8.32 -0.57 1 96 64 CYS B CA 1
ATOM 1572 C C . CYS B 1 64 ? 14.117 8.906 0.801 1 96 64 CYS B C 1
ATOM 1574 O O . CYS B 1 64 ? 14.375 10.102 0.929 1 96 64 CYS B O 1
ATOM 1576 N N . VAL B 1 65 ? 14.188 8.078 1.844 1 94.88 65 VAL B N 1
ATOM 1577 C CA . VAL B 1 65 ? 14.367 8.531 3.219 1 94.88 65 VAL B CA 1
ATOM 1578 C C . VAL B 1 65 ? 15.516 7.754 3.867 1 94.88 65 VAL B C 1
ATOM 1580 O O . VAL B 1 65 ? 16.109 6.879 3.24 1 94.88 65 VAL B O 1
ATOM 1583 N N . ARG B 1 66 ? 15.852 8.117 5.055 1 95.38 66 ARG B N 1
ATOM 1584 C CA . ARG B 1 66 ? 16.953 7.469 5.742 1 95.38 66 ARG B CA 1
ATOM 1585 C C . ARG B 1 66 ? 16.562 6.09 6.254 1 95.38 66 ARG B C 1
ATOM 1587 O O . ARG B 1 66 ? 17.328 5.133 6.141 1 95.38 66 ARG B O 1
ATOM 1594 N N . GLN B 1 67 ? 15.383 6.035 6.891 1 93.81 67 GLN B N 1
ATOM 1595 C CA . GLN B 1 67 ? 14.898 4.773 7.434 1 93.81 67 GLN B CA 1
ATOM 1596 C C . GLN B 1 67 ? 13.383 4.648 7.262 1 93.81 67 GLN B C 1
ATOM 1598 O O . GLN B 1 67 ? 12.695 5.652 7.074 1 93.81 67 GLN B O 1
ATOM 1603 N N . LYS B 1 68 ? 12.852 3.436 7.324 1 93.75 68 LYS B N 1
ATOM 1604 C CA . LYS B 1 68 ? 11.461 3.078 7.09 1 93.75 68 LYS B CA 1
ATOM 1605 C C . LYS B 1 68 ? 10.516 3.98 7.879 1 93.75 68 LYS B C 1
ATOM 1607 O O . LYS B 1 68 ? 9.484 4.414 7.367 1 93.75 68 LYS B O 1
ATOM 1612 N N . SER B 1 69 ? 10.914 4.301 9.125 1 91.31 69 SER B N 1
ATOM 1613 C CA . SER B 1 69 ? 10.047 5.082 10 1 91.31 69 SER B CA 1
ATOM 1614 C C . SER B 1 69 ? 9.938 6.527 9.516 1 91.31 69 SER B C 1
ATOM 1616 O O . SER B 1 69 ? 9.047 7.266 9.945 1 91.31 69 SER B O 1
ATOM 1618 N N . ASP B 1 70 ? 10.828 6.945 8.57 1 91.81 70 ASP B N 1
ATOM 1619 C CA . ASP B 1 70 ? 10.836 8.32 8.07 1 91.81 70 ASP B CA 1
ATOM 1620 C C . ASP B 1 70 ? 9.844 8.5 6.934 1 91.81 70 ASP B C 1
ATOM 1622 O O . ASP B 1 70 ? 9.578 9.625 6.504 1 91.81 70 ASP B O 1
ATOM 1626 N N . CYS B 1 71 ? 9.273 7.469 6.465 1 93.94 71 CYS B N 1
ATOM 1627 C CA . CYS B 1 71 ? 8.266 7.59 5.426 1 93.94 71 CYS B CA 1
ATOM 1628 C C . CYS B 1 71 ? 7.047 8.352 5.934 1 93.94 71 CYS B C 1
ATOM 1630 O O . CYS B 1 71 ? 6.543 8.078 7.023 1 93.94 71 CYS B O 1
ATOM 1632 N N . ALA B 1 72 ? 6.555 9.266 5.137 1 93.31 72 ALA B N 1
ATOM 1633 C CA . ALA B 1 72 ? 5.305 9.953 5.461 1 93.31 72 ALA B CA 1
ATOM 1634 C C . ALA B 1 72 ? 4.098 9.078 5.129 1 93.31 72 ALA B C 1
ATOM 1636 O O . ALA B 1 72 ? 4.215 8.117 4.363 1 93.31 72 ALA B O 1
ATOM 1637 N N . CYS B 1 73 ? 2.986 9.422 5.809 1 96.88 73 CYS B N 1
ATOM 1638 C CA . CYS B 1 73 ? 1.734 8.852 5.324 1 96.88 73 CYS B CA 1
ATOM 1639 C C . CYS B 1 73 ? 1.448 9.297 3.895 1 96.88 73 CYS B C 1
ATOM 1641 O O . CYS B 1 73 ? 1.812 10.406 3.506 1 96.88 73 CYS B O 1
ATOM 1643 N N . PRO B 1 74 ? 0.797 8.438 3.125 1 96 74 PRO B N 1
ATOM 1644 C CA . PRO B 1 74 ? 0.486 8.812 1.745 1 96 74 PRO B CA 1
ATOM 1645 C C . PRO B 1 74 ? -0.408 10.047 1.658 1 96 74 PRO B C 1
ATOM 1647 O O . PRO B 1 74 ? -0.322 10.812 0.692 1 96 74 PRO B O 1
ATOM 1650 N N . PHE B 1 75 ? -1.275 10.234 2.682 1 96.06 75 PHE B N 1
ATOM 1651 C CA . PHE B 1 75 ? -2.17 11.391 2.723 1 96.06 75 PHE B CA 1
ATOM 1652 C C . PHE B 1 75 ? -1.975 12.18 4.012 1 96.06 75 PHE B C 1
ATOM 1654 O O . PHE B 1 75 ? -2.875 12.242 4.848 1 96.06 75 PHE B O 1
ATOM 1661 N N . PRO B 1 76 ? -0.867 12.891 4.051 1 95.19 76 PRO B N 1
ATOM 1662 C CA . PRO B 1 76 ? -0.493 13.523 5.316 1 95.19 76 PRO B CA 1
ATOM 1663 C C . PRO B 1 76 ? -1.458 14.633 5.73 1 95.19 76 PRO B C 1
ATOM 1665 O O . PRO B 1 76 ? -1.552 14.961 6.914 1 95.19 76 PRO B O 1
ATOM 1668 N N . ASN B 1 77 ? -2.209 15.141 4.809 1 94.62 77 ASN B N 1
ATOM 1669 C CA . ASN B 1 77 ? -3.123 16.219 5.16 1 94.62 77 ASN B CA 1
ATOM 1670 C C . ASN B 1 77 ? -4.363 15.703 5.879 1 94.62 77 ASN B C 1
ATOM 1672 O O . ASN B 1 77 ? -5.07 16.469 6.535 1 94.62 77 ASN B O 1
ATOM 1676 N N . SER B 1 78 ? -4.57 14.43 5.773 1 96.44 78 SER B N 1
ATOM 1677 C CA . SER B 1 78 ? -5.777 13.875 6.383 1 96.44 78 SER B CA 1
ATOM 1678 C C . SER B 1 78 ? -5.441 12.734 7.336 1 96.44 78 SER B C 1
ATOM 1680 O O . SER B 1 78 ? -6.34 12.109 7.906 1 96.44 78 SER B O 1
ATOM 1682 N N . GLN B 1 79 ? -4.164 12.469 7.523 1 97.62 79 GLN B N 1
ATOM 1683 C CA . GLN B 1 79 ? -3.781 11.305 8.312 1 97.62 79 GLN B CA 1
ATOM 1684 C C . GLN B 1 79 ? -2.84 11.688 9.445 1 97.62 79 GLN B C 1
ATOM 1686 O O . GLN B 1 79 ? -2.109 12.68 9.344 1 97.62 79 GLN B O 1
ATOM 1691 N N . LEU B 1 80 ? -2.951 10.914 10.539 1 97.44 80 LEU B N 1
ATOM 1692 C CA . LEU B 1 80 ? -1.979 10.914 11.625 1 97.44 80 LEU B CA 1
ATOM 1693 C C . LEU B 1 80 ? -1.032 9.727 11.516 1 97.44 80 LEU B C 1
ATOM 1695 O O . LEU B 1 80 ? -1.473 8.594 11.305 1 97.44 80 LEU B O 1
ATOM 1699 N N . LYS B 1 81 ? 0.221 10.055 11.555 1 97.25 81 LYS B N 1
ATOM 1700 C CA . LYS B 1 81 ? 1.238 9.008 11.578 1 97.25 81 LYS B CA 1
ATOM 1701 C C . LYS B 1 81 ? 1.541 8.57 13.016 1 97.25 81 LYS B C 1
ATOM 1703 O O . LYS B 1 81 ? 2.111 9.336 13.789 1 97.25 81 LYS B O 1
ATOM 1708 N N . CYS B 1 82 ? 1.188 7.359 13.359 1 98.06 82 CYS B N 1
ATOM 1709 C CA . CYS B 1 82 ? 1.364 6.852 14.719 1 98.06 82 CYS B CA 1
ATOM 1710 C C . CYS B 1 82 ? 2.48 5.816 14.766 1 98.06 82 CYS B C 1
ATOM 1712 O O . CYS B 1 82 ? 2.447 4.824 14.039 1 98.06 82 CYS B O 1
ATOM 1714 N N . ASN B 1 83 ? 3.422 6.098 15.594 1 94.94 83 ASN B N 1
ATOM 1715 C CA . ASN B 1 83 ? 4.512 5.156 15.82 1 94.94 83 ASN B CA 1
ATOM 1716 C C . ASN B 1 83 ? 4.18 4.18 16.953 1 94.94 83 ASN B C 1
ATOM 1718 O O . ASN B 1 83 ? 3.854 4.594 18.062 1 94.94 83 ASN B O 1
ATOM 1722 N N . LEU B 1 84 ? 4.332 2.947 16.625 1 95.25 84 LEU B N 1
ATOM 1723 C CA . LEU B 1 84 ? 4.074 1.922 17.625 1 95.25 84 LEU B CA 1
ATOM 1724 C C . LEU B 1 84 ? 5.367 1.493 18.312 1 95.25 84 LEU B C 1
ATOM 1726 O O . LEU B 1 84 ? 6.457 1.665 17.75 1 95.25 84 LEU B O 1
ATOM 1730 N N . PRO B 1 85 ? 5.219 0.932 19.484 1 93.56 85 PRO B N 1
ATOM 1731 C CA . PRO B 1 85 ? 6.41 0.549 20.25 1 93.56 85 PRO B CA 1
ATOM 1732 C C . PRO B 1 85 ? 7.246 -0.517 19.547 1 93.56 85 PRO B C 1
ATOM 1734 O O . PRO B 1 85 ? 8.445 -0.627 19.797 1 93.56 85 PRO B O 1
ATOM 1737 N N . ASN B 1 86 ? 6.691 -1.305 18.703 1 93.5 86 ASN B N 1
ATOM 1738 C CA . ASN B 1 86 ? 7.426 -2.361 18.016 1 93.5 86 ASN B CA 1
ATOM 1739 C C . ASN B 1 86 ? 8.125 -1.838 16.766 1 93.5 86 ASN B C 1
ATOM 1741 O O . ASN B 1 86 ? 8.656 -2.619 15.969 1 93.5 86 ASN B O 1
ATOM 1745 N N . GLY B 1 87 ? 8.008 -0.578 16.5 1 90.69 87 GLY B N 1
ATOM 1746 C CA . GLY B 1 87 ? 8.703 0.029 15.383 1 90.69 87 GLY B CA 1
ATOM 1747 C C . GLY B 1 87 ? 7.82 0.233 14.164 1 90.69 87 GLY B C 1
ATOM 1748 O O . GLY B 1 87 ? 8.211 0.902 13.211 1 90.69 87 GLY B O 1
ATOM 1749 N N . GLN B 1 88 ? 6.66 -0.358 14.266 1 92.69 88 GLN B N 1
ATOM 1750 C CA . GLN B 1 88 ? 5.738 -0.197 13.148 1 92.69 88 GLN B CA 1
ATOM 1751 C C . GLN B 1 88 ? 5.094 1.188 13.164 1 92.69 88 GLN B C 1
ATOM 1753 O O . GLN B 1 88 ? 4.973 1.812 14.219 1 92.69 88 GLN B O 1
ATOM 1758 N N . VAL B 1 89 ? 4.824 1.661 11.945 1 95.12 89 VAL B N 1
ATOM 1759 C CA . VAL B 1 89 ? 4.113 2.926 11.789 1 95.12 89 VAL B CA 1
ATOM 1760 C C . VAL B 1 89 ? 2.738 2.672 11.172 1 95.12 89 VAL B C 1
ATOM 1762 O O . VAL B 1 89 ? 2.607 1.881 10.234 1 95.12 89 VAL B O 1
ATOM 1765 N N . ILE B 1 90 ? 1.765 3.283 11.766 1 96.69 90 ILE B N 1
ATOM 1766 C CA . ILE B 1 90 ? 0.427 3.18 11.188 1 96.69 90 ILE B CA 1
ATOM 1767 C C . ILE B 1 90 ? -0.111 4.574 10.875 1 96.69 90 ILE B C 1
ATOM 1769 O O . ILE B 1 90 ? 0.116 5.52 11.633 1 96.69 90 ILE B O 1
ATOM 1773 N N . CYS B 1 91 ? -0.724 4.688 9.766 1 98 91 CYS B N 1
ATOM 1774 C CA . CYS B 1 91 ? -1.394 5.926 9.375 1 98 91 CYS B CA 1
ATOM 1775 C C . CYS B 1 91 ? -2.896 5.828 9.609 1 98 91 CYS B C 1
ATOM 1777 O O . CYS B 1 91 ? -3.557 4.941 9.062 1 98 91 CYS B O 1
ATOM 1779 N N . ILE B 1 92 ? -3.445 6.719 10.414 1 98.12 92 ILE B N 1
ATOM 1780 C CA . ILE B 1 92 ? -4.883 6.727 10.664 1 98.12 92 ILE 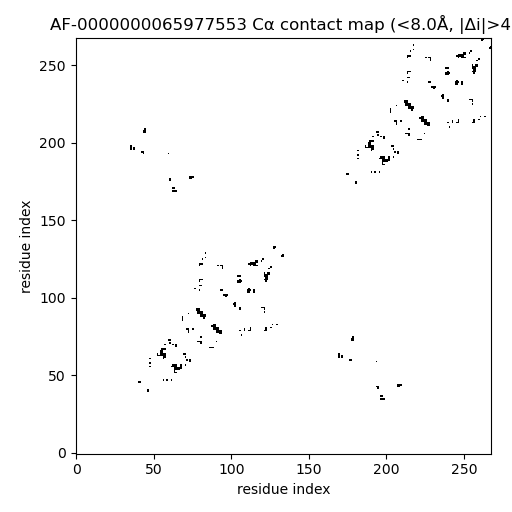B CA 1
ATOM 1781 C C . ILE B 1 92 ? -5.473 8.07 10.234 1 98.12 92 ILE B C 1
ATOM 1783 O O . ILE B 1 92 ? -4.746 9.055 10.078 1 98.12 92 ILE B O 1
ATOM 1787 N N . SER B 1 93 ? -6.812 8.086 10.039 1 97.56 93 SER B N 1
ATOM 1788 C CA . SER B 1 93 ? -7.473 9.352 9.742 1 97.56 93 SER B CA 1
ATOM 1789 C C . SER B 1 93 ? -7.363 10.328 10.906 1 97.56 93 SER B C 1
ATOM 1791 O O . SER B 1 93 ? -7.492 9.93 12.07 1 97.56 93 SER B O 1
ATOM 1793 N N . LYS B 1 94 ? -7.121 11.531 10.57 1 97.38 94 LYS B N 1
ATOM 1794 C CA . LYS B 1 94 ? -7.191 12.562 11.602 1 97.38 94 LYS B CA 1
ATOM 1795 C C . LYS B 1 94 ? -8.586 12.617 12.227 1 97.38 94 LYS B C 1
ATOM 1797 O O . LYS B 1 94 ? -9.594 12.555 11.516 1 97.38 94 LYS B O 1
ATOM 1802 N N . PRO B 1 95 ? -8.578 12.719 13.57 1 96.81 95 PRO B N 1
ATOM 1803 C CA . PRO B 1 95 ? -9.898 12.852 14.188 1 96.81 95 PRO B CA 1
ATOM 1804 C C . PRO B 1 95 ? -10.641 14.109 13.742 1 96.81 95 PRO B C 1
ATOM 1806 O O . PRO B 1 95 ? -10.023 15.164 13.578 1 96.81 95 PRO B O 1
ATOM 1809 N N . ALA B 1 96 ? -11.961 13.906 13.531 1 95.12 96 ALA B N 1
ATOM 1810 C CA . ALA B 1 96 ? -12.805 15.055 13.219 1 95.12 96 ALA B CA 1
ATOM 1811 C C . ALA B 1 96 ? -13.219 15.789 14.492 1 95.12 96 ALA B C 1
ATOM 1813 O O . ALA B 1 96 ? -13.523 15.164 15.508 1 95.12 96 ALA B O 1
ATOM 1814 N N . THR B 1 97 ? -13.039 17.047 14.508 1 95.88 97 THR B N 1
ATOM 1815 C CA . THR B 1 97 ? -13.461 17.875 15.633 1 95.88 97 THR B CA 1
ATOM 1816 C C . THR B 1 97 ? -13.836 19.281 15.156 1 95.88 97 THR B C 1
ATOM 1818 O O . THR B 1 97 ? -13.336 19.75 14.141 1 95.88 97 THR B O 1
ATOM 18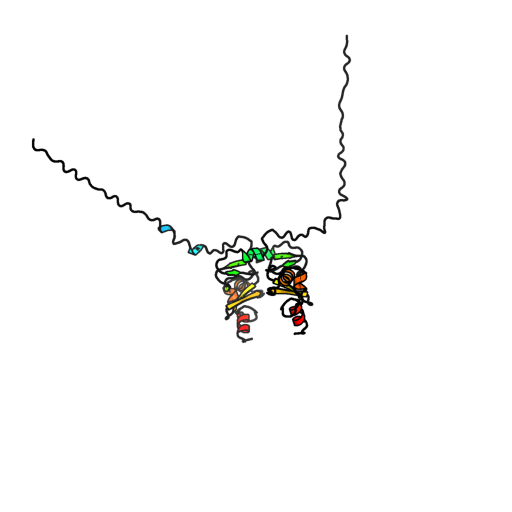21 N N . HIS B 1 98 ? -14.742 19.906 15.914 1 95.56 98 HIS B N 1
ATOM 1822 C CA . HIS B 1 98 ? -15.133 21.281 15.625 1 95.56 98 HIS B CA 1
ATOM 1823 C C . HIS B 1 98 ? -14.32 22.281 16.453 1 95.56 98 HIS B C 1
ATOM 1825 O O . HIS B 1 98 ? -14.461 23.5 16.297 1 95.56 98 HIS B O 1
ATOM 1831 N N . ASP B 1 99 ? -13.445 21.781 17.297 1 96.88 99 ASP B N 1
ATOM 1832 C CA . ASP B 1 99 ? -12.539 22.625 18.078 1 96.88 99 ASP B CA 1
ATOM 1833 C C . ASP B 1 99 ? -11.336 23.047 17.25 1 96.88 99 ASP B C 1
ATOM 1835 O O . ASP B 1 99 ? -10.469 22.219 16.922 1 96.88 99 ASP B O 1
ATOM 1839 N N . PRO B 1 100 ? -11.266 24.375 16.953 1 97.06 100 PRO B N 1
ATOM 1840 C CA . PRO B 1 100 ? -10.18 24.828 16.078 1 97.06 100 PRO B CA 1
ATOM 1841 C C . PRO B 1 100 ? -8.797 24.547 16.656 1 97.06 100 PRO B C 1
ATOM 1843 O O . PRO B 1 100 ? -7.852 24.297 15.898 1 97.06 100 PRO B O 1
ATOM 1846 N N . THR B 1 101 ? -8.719 24.625 17.938 1 97.25 101 THR B N 1
ATOM 1847 C CA . THR B 1 101 ? -7.438 24.344 18.578 1 97.25 101 THR B CA 1
ATOM 1848 C C . THR B 1 101 ? -7.02 22.891 18.344 1 97.25 101 THR B C 1
ATOM 1850 O O . THR B 1 101 ? -5.867 22.625 18 1 97.25 101 THR B O 1
ATOM 1853 N N . LEU B 1 102 ? -7.969 21.969 18.469 1 97.12 102 LEU B N 1
ATOM 1854 C CA . LEU B 1 102 ? -7.668 20.562 18.25 1 97.12 102 LEU B CA 1
ATOM 1855 C C . LEU B 1 102 ? -7.395 20.281 16.781 1 97.12 102 LEU B C 1
ATOM 1857 O O . LEU B 1 102 ? -6.57 19.422 16.453 1 97.12 102 LEU B O 1
ATOM 1861 N N . VAL B 1 103 ? -8.102 20.938 15.93 1 97.38 103 VAL B N 1
ATOM 1862 C CA . VAL B 1 103 ? -7.84 20.797 14.5 1 97.38 103 VAL B CA 1
ATOM 1863 C C . VAL B 1 103 ? -6.383 21.156 14.211 1 97.38 103 VAL B C 1
ATOM 1865 O O . VAL B 1 103 ? -5.688 20.406 13.516 1 97.38 103 VAL B O 1
ATOM 1868 N N . GLU B 1 104 ? -5.895 22.328 14.75 1 97.12 104 GLU B N 1
ATOM 1869 C CA . GLU B 1 104 ? -4.52 22.781 14.547 1 97.12 104 GLU B CA 1
ATOM 1870 C C . GLU B 1 104 ? -3.521 21.766 15.102 1 97.12 104 GLU B C 1
ATOM 1872 O O . GLU B 1 104 ? -2.496 21.484 14.477 1 97.12 104 GLU B O 1
ATOM 1877 N N . ILE B 1 105 ? -3.863 21.266 16.266 1 97.88 105 ILE B N 1
ATOM 1878 C CA . ILE B 1 105 ? -2.973 20.297 16.906 1 97.88 105 ILE B CA 1
ATOM 1879 C C . ILE B 1 105 ? -2.83 19.078 16.016 1 97.88 105 ILE B C 1
ATOM 1881 O O . ILE B 1 105 ? -1.716 18.625 15.727 1 97.88 105 ILE B O 1
ATOM 1885 N N . TYR B 1 106 ? -3.902 18.531 15.516 1 97.81 106 TYR B N 1
ATOM 1886 C CA . TYR B 1 106 ? -3.865 17.297 14.727 1 97.81 106 TYR B CA 1
ATOM 1887 C C . TYR B 1 106 ? -3.248 17.547 13.359 1 97.81 106 TYR B C 1
ATOM 1889 O O . TYR B 1 106 ? -2.781 16.625 12.695 1 97.81 106 TYR B O 1
ATOM 1897 N N . ASP B 1 107 ? -3.213 18.781 12.906 1 96.5 107 ASP B N 1
ATOM 1898 C CA . ASP B 1 107 ? -2.584 19.109 11.633 1 96.5 107 ASP B CA 1
ATOM 1899 C C . ASP B 1 107 ? -1.067 19.203 11.773 1 96.5 107 ASP B C 1
ATOM 1901 O O . ASP B 1 107 ? -0.339 19.156 10.781 1 96.5 107 ASP B O 1
ATOM 1905 N N . ASP B 1 108 ? -0.583 19.406 13.023 1 96.62 108 ASP B N 1
ATOM 1906 C CA . ASP B 1 108 ? 0.851 19.484 13.281 1 96.62 108 ASP B CA 1
ATOM 1907 C C . ASP B 1 108 ? 1.501 18.109 13.25 1 96.62 108 ASP B C 1
ATOM 1909 O O . ASP B 1 108 ? 1.045 17.188 13.93 1 96.62 108 ASP B O 1
ATOM 1913 N N . PRO B 1 109 ? 2.576 17.938 12.477 1 94.38 109 PRO B N 1
ATOM 1914 C CA . PRO B 1 109 ? 3.17 16.609 12.305 1 94.38 109 PRO B CA 1
ATOM 1915 C C . PRO B 1 109 ? 3.852 16.109 13.57 1 94.38 109 PRO B C 1
ATOM 1917 O O . PRO B 1 109 ? 4.188 14.922 13.656 1 94.38 109 PRO B O 1
ATOM 1920 N N . VAL B 1 110 ? 4.074 16.906 14.539 1 94.88 110 VAL B N 1
ATOM 1921 C CA . VAL B 1 110 ? 4.703 16.5 15.797 1 94.88 110 VAL B CA 1
ATOM 1922 C C . VAL B 1 110 ? 3.658 16.422 16.906 1 94.88 110 VAL B C 1
ATOM 1924 O O . VAL B 1 110 ? 3.5 15.391 17.547 1 94.88 110 VAL B O 1
ATOM 1927 N N . MET B 1 111 ? 2.854 17.438 17.031 1 97.5 111 MET B N 1
ATOM 1928 C CA . MET B 1 111 ? 1.893 17.516 18.125 1 97.5 111 MET B CA 1
ATOM 1929 C C . MET B 1 111 ? 0.726 16.562 17.891 1 97.5 111 MET B C 1
ATOM 1931 O O . MET B 1 111 ? 0.196 15.977 18.828 1 97.5 111 MET B O 1
ATOM 1935 N N . GLY B 1 112 ? 0.326 16.375 16.703 1 97.88 112 GLY B N 1
ATOM 1936 C CA . GLY B 1 112 ? -0.798 15.516 16.359 1 97.88 112 GLY B CA 1
ATOM 1937 C C . GLY B 1 112 ? -0.617 14.086 16.844 1 97.88 112 GLY B C 1
ATOM 1938 O O . GLY B 1 112 ? -1.378 13.602 17.688 1 97.88 112 GLY B O 1
ATOM 1939 N N . PRO B 1 113 ? 0.475 13.531 16.359 1 97.44 113 PRO B N 1
ATOM 1940 C CA . PRO B 1 113 ? 0.727 12.148 16.75 1 97.44 113 PRO B CA 1
ATOM 1941 C C . PRO B 1 113 ? 0.999 11.992 18.25 1 97.44 113 PRO B C 1
ATOM 1943 O O . PRO B 1 113 ? 0.899 10.891 18.797 1 97.44 113 PRO B O 1
ATOM 1946 N N . ALA B 1 114 ? 1.227 13.047 18.906 1 97.38 114 ALA B N 1
ATOM 1947 C CA . ALA B 1 114 ? 1.535 12.984 20.344 1 97.38 114 ALA B CA 1
ATOM 1948 C C . ALA B 1 114 ? 0.268 13.109 21.172 1 97.38 114 ALA B C 1
ATOM 1950 O O . ALA B 1 114 ? 0.292 12.867 22.391 1 97.38 114 ALA B O 1
ATOM 1951 N N . GLN B 1 115 ? -0.844 13.367 20.594 1 97.31 115 GLN B N 1
ATOM 1952 C CA . GLN B 1 115 ? -2.07 13.688 21.312 1 97.31 115 GLN B CA 1
ATOM 1953 C C . GLN B 1 115 ? -2.709 12.43 21.906 1 97.31 115 GLN B C 1
ATOM 1955 O O . GLN B 1 115 ? -2.605 11.352 21.328 1 97.31 115 GLN B O 1
ATOM 1960 N N . ARG B 1 116 ? -3.275 12.617 23.047 1 97.25 116 ARG B N 1
ATOM 1961 C CA . ARG B 1 116 ? -4.102 11.641 23.75 1 97.25 116 ARG B CA 1
ATOM 1962 C C . ARG B 1 116 ? -5.383 12.281 24.266 1 97.25 116 ARG B C 1
ATOM 1964 O O . ARG B 1 116 ? -5.555 12.453 25.484 1 97.25 116 ARG B O 1
ATOM 1971 N N . THR B 1 117 ? -6.23 12.578 23.375 1 97.19 117 THR B N 1
ATOM 1972 C CA . THR B 1 117 ? -7.43 13.336 23.719 1 97.19 117 THR B CA 1
ATOM 1973 C C . THR B 1 117 ? -8.594 12.398 24.016 1 97.19 117 THR B C 1
ATOM 1975 O O . THR B 1 117 ? -8.922 11.531 23.203 1 97.19 117 THR B O 1
ATOM 1978 N N . GLU B 1 118 ? -9.172 12.625 25.234 1 94.94 118 GLU B N 1
ATOM 1979 C CA . GLU B 1 118 ? -10.297 11.789 25.641 1 94.94 118 GLU B CA 1
ATOM 1980 C C . GLU B 1 118 ? -11.43 11.859 24.609 1 94.94 118 GLU B C 1
ATOM 1982 O O . GLU B 1 118 ? -11.789 12.938 24.156 1 94.94 118 GLU B O 1
ATOM 1987 N N . GLY B 1 119 ? -11.914 10.664 24.25 1 95.19 119 GLY B N 1
ATOM 1988 C CA . GLY B 1 119 ? -13.055 10.609 23.344 1 95.19 119 GLY B CA 1
ATOM 1989 C C . GLY B 1 119 ? -12.656 10.555 21.875 1 95.19 119 GLY B C 1
ATOM 1990 O O . GLY B 1 119 ? -13.508 10.367 21.016 1 95.19 119 GLY B O 1
ATOM 1991 N N . PHE B 1 120 ? -11.43 10.789 21.672 1 97.56 120 PHE B N 1
ATOM 1992 C CA . PHE B 1 120 ? -10.969 10.766 20.297 1 97.56 120 PHE B CA 1
ATOM 1993 C C . PHE B 1 120 ? -10.141 9.516 20.016 1 97.56 120 PHE B C 1
ATOM 1995 O O . PHE B 1 120 ? -9.367 9.078 20.875 1 97.56 120 PHE B O 1
ATOM 2002 N N . ARG B 1 121 ? -10.281 8.992 18.797 1 97.31 121 ARG B N 1
ATOM 2003 C CA . ARG B 1 121 ? -9.453 7.871 18.359 1 97.31 121 ARG B CA 1
ATOM 2004 C C . ARG B 1 121 ? -8.188 8.359 17.672 1 97.31 121 ARG B C 1
ATOM 2006 O O . ARG B 1 121 ? -8.039 8.219 16.453 1 97.31 121 ARG B O 1
ATOM 2013 N N . ASP B 1 122 ? -7.34 8.945 18.469 1 98.62 122 ASP B N 1
ATOM 2014 C CA . ASP B 1 122 ? -6.062 9.453 17.984 1 98.62 122 ASP B CA 1
ATOM 2015 C C . ASP B 1 122 ? -4.926 8.484 18.312 1 98.62 122 ASP B C 1
ATOM 2017 O O . ASP B 1 122 ? -5.172 7.324 18.641 1 98.62 122 ASP B O 1
ATOM 2021 N N . CYS B 1 123 ? -3.664 8.906 18.141 1 98.69 123 CYS B N 1
ATOM 2022 C CA . CYS B 1 123 ? -2.531 8.008 18.328 1 98.69 123 CYS B CA 1
ATOM 2023 C C . CYS B 1 123 ? -2.432 7.555 19.781 1 98.69 123 CYS B C 1
ATOM 2025 O O . CYS B 1 123 ? -2.016 6.43 20.062 1 98.69 123 CYS B O 1
ATOM 2027 N N . GLY B 1 124 ? -2.799 8.477 20.688 1 98.19 124 GLY B N 1
ATOM 2028 C CA . GLY B 1 124 ? -2.871 8.047 22.078 1 98.19 124 GLY B CA 1
ATOM 2029 C C . GLY B 1 124 ? -3.809 6.871 22.281 1 98.19 124 GLY B C 1
ATOM 2030 O O . GLY B 1 124 ? -3.471 5.918 22.984 1 98.19 124 GLY B O 1
ATOM 2031 N N . TRP B 1 125 ? -4.969 6.973 21.688 1 98.12 125 TRP B N 1
ATOM 2032 C CA . TRP B 1 125 ? -5.941 5.883 21.75 1 98.12 125 TRP B CA 1
ATOM 2033 C C . TRP B 1 125 ? -5.363 4.605 21.156 1 98.12 125 TRP B C 1
ATOM 2035 O O . TRP B 1 125 ? -5.512 3.523 21.734 1 98.12 125 TRP B O 1
ATOM 2045 N N . ILE B 1 126 ? -4.676 4.715 20 1 98 126 ILE B N 1
ATOM 2046 C CA . ILE B 1 126 ? -4.051 3.576 19.328 1 98 126 ILE B CA 1
ATOM 2047 C C . ILE B 1 126 ? -3.049 2.916 20.281 1 98 126 ILE B C 1
ATOM 2049 O O . ILE B 1 126 ? -2.99 1.688 20.375 1 98 126 ILE B O 1
ATOM 2053 N N . LEU B 1 127 ? -2.258 3.721 20.922 1 97.56 127 LEU B N 1
ATOM 2054 C CA . LEU B 1 127 ? -1.258 3.191 21.844 1 97.56 127 LEU B CA 1
ATOM 2055 C C . LEU B 1 127 ? -1.923 2.479 23.016 1 97.56 127 LEU B C 1
ATOM 2057 O O . LEU B 1 127 ? -1.427 1.454 23.484 1 97.56 127 LEU B O 1
ATOM 2061 N N . ASP B 1 128 ? -3.02 3.012 23.438 1 97.38 128 ASP B N 1
ATOM 2062 C CA . ASP B 1 128 ? -3.75 2.346 24.516 1 97.38 128 ASP B CA 1
ATOM 2063 C C . ASP B 1 128 ? -4.277 0.986 24.062 1 97.38 128 ASP B C 1
ATOM 2065 O O . ASP B 1 128 ? -4.227 0.012 24.812 1 97.38 128 ASP B O 1
ATOM 2069 N N . VAL B 1 129 ? -4.797 0.907 22.875 1 97 129 VAL B N 1
ATOM 2070 C CA . VAL B 1 129 ? -5.246 -0.36 22.297 1 97 129 VAL B CA 1
ATOM 2071 C C . VAL B 1 129 ? -4.066 -1.321 22.188 1 97 129 VAL B C 1
ATOM 2073 O O . VAL B 1 129 ? -4.164 -2.488 22.562 1 97 129 VAL B O 1
ATOM 2076 N N . TYR B 1 130 ? -2.998 -0.811 21.703 1 96.5 130 TYR B N 1
ATOM 2077 C CA . TYR B 1 130 ? -1.788 -1.606 21.531 1 96.5 130 TYR B CA 1
ATOM 2078 C C . TYR B 1 130 ? -1.34 -2.209 22.859 1 96.5 130 TYR B C 1
ATOM 2080 O O . TYR B 1 130 ? -0.913 -3.365 22.906 1 96.5 130 TYR B O 1
ATOM 2088 N N . ASP B 1 131 ? -1.515 -1.441 23.953 1 96.12 131 ASP B N 1
ATOM 2089 C CA . ASP B 1 131 ? -1.063 -1.851 25.281 1 96.12 131 ASP B CA 1
ATOM 2090 C C . ASP B 1 131 ? -2.117 -2.709 25.984 1 96.12 131 ASP B C 1
ATOM 2092 O O . ASP B 1 131 ? -1.888 -3.205 27.094 1 96.12 131 ASP B O 1
ATOM 2096 N N . GLY B 1 132 ? -3.203 -2.84 25.328 1 95.81 132 GLY B N 1
ATOM 2097 C CA . GLY B 1 132 ? -4.254 -3.666 25.906 1 95.81 132 GLY B CA 1
ATOM 2098 C C . GLY B 1 132 ? -5.031 -2.963 27.016 1 95.81 132 GLY B C 1
ATOM 2099 O O . GLY B 1 132 ? -5.645 -3.615 27.859 1 95.81 132 GLY B O 1
ATOM 2100 N N . LYS B 1 133 ? -5.027 -1.699 27.031 1 94.81 133 LYS B N 1
ATOM 2101 C CA . LYS B 1 133 ? -5.738 -0.949 28.062 1 94.81 133 LYS B CA 1
ATOM 2102 C C . LYS B 1 133 ? -7.215 -0.799 27.719 1 94.81 133 LYS B C 1
ATOM 2104 O O . LYS B 1 133 ? -8.039 -0.502 28.578 1 94.81 133 LYS B O 1
ATOM 2109 N N . ILE B 1 134 ? -7.527 -0.879 26.406 1 87.38 134 ILE B N 1
ATOM 2110 C CA . ILE B 1 134 ? -8.914 -0.814 25.969 1 87.38 134 ILE B CA 1
ATOM 2111 C C . ILE B 1 134 ? -9.172 -1.898 24.922 1 87.38 134 ILE B C 1
ATOM 2113 O O . ILE B 1 134 ? -8.242 -2.344 24.234 1 87.38 134 ILE B O 1
#

Nearest PDB structures (foldseek):
  6r7f-assembly1_Q  TM=4.291E-01  e=2.354E+00  Homo sapiens
  8eqz-assembly1_B  TM=4.338E-01  e=4.390E+00  Homo sapiens
  8svo-assembly1_B  TM=4.399E-01  e=6.380E+00  Homo sapiens
  6nx1-assembly2_A  TM=4.088E-01  e=5.632E+00  Homo sapiens
  9c3c-assembly1_g  TM=3.228E-01  e=6.380E+00  Oryctolagus cuniculus

Sequence (268 aa):
MKLLGTIIGSAFFLQAVSGFFFDSGHQNRQQQQQQQQQRDVGSYQQMFLDNDCPHYLCPQTLDCVRQKSDCACPFPNSQLKCNLPNGQVICISKPATHDPTLVEIYDDPVMGPAQRTEGFRDCGWILDVYDGKIMKLLGTIIGSAFFLQAVSGFFFDSGHQNRQQQQQQQQQRDVGSYQQMFLDNDCPHYLCPQTLDCVRQKSDCACPFPNSQLKCNLPNGQVICISKPATHDPTLVEIYDDPVMGPAQRTEGFRDCGWILDVYDGKI